Protein AF-A0A127SYI9-F1 (afdb_monomer)

Solvent-accessible surface area (backbone atoms only — not comparable to full-atom values): 11770 Å² total; per-residue (Å²): 80,84,50,70,65,72,72,90,41,60,75,32,44,39,45,63,46,57,61,69,49,74,43,80,90,78,70,45,75,48,69,50,91,64,68,44,66,65,40,44,35,50,29,45,34,79,71,50,72,49,70,49,98,83,69,46,44,33,36,38,26,38,32,61,53,96,64,67,47,70,56,97,89,57,64,44,69,64,50,68,52,75,53,21,32,58,46,80,55,96,95,40,71,24,49,20,76,28,68,68,57,57,61,41,42,62,39,77,47,96,70,69,39,36,87,76,36,34,35,39,39,37,61,53,51,73,80,36,54,34,32,56,18,51,35,36,41,35,25,51,88,48,20,50,37,37,35,32,70,76,12,41,78,99,52,87,52,49,83,47,64,35,57,53,68,73,56,88,60,91,42,40,38,44,32,41,34,39,54,46,41,39,36,39,26,33,58,71,4,65,48,35,34,35,36,67,36,42,74,60,48,67,52,71,46,63,74,65,72,49,39,18,24,62,124

Sequence (215 aa):
PIGILDDNMTYDSAAICCFADFDEKSCKMTMSDEYSMFDYGIDLYAPQSNTDENGRRVVIAWARMPEAVGDNENKRIGMMCIPRVVDIRNNHIYFSPHPNIRKAFSKKSGKPSHKSGYMLKTAINNGESINVGGYIIRREDDIIITDRTAVFINDKNYRLIAKTPVVKEGNRLEIYVDSNLIEIYINDGEYVLSSVVYGLSDIIDGGEYEIFVTE

pLDDT: mean 95.56, std 3.8, range [76.56, 98.81]

Foldseek 3Di:
DPQCQVPQFPLSDFAKDFDWDADPVVRDIDTDPDIGGPAQQRQWDDKDWDADPVRFIKIKTKGAAPAFDDDPVDTDGIDIDAIWTWDADPNATFTFHDVVVVVQQPAWDPFDDLAQKKKKKFFADAPFWKQFQNWIWHHHQQKIKIAQCRFGDPDPSHDRITIDDRHPDGGMWIWIHHQFKIWIAGPRGSHIHIHGGHRGDRDMDTGDMIMTGGD

Nearest PDB structures (foldseek):
  7bwb-assembly1_A  TM=7.848E-01  e=8.577E-10  Bombyx mori
  7bwc-assembly1_A  TM=7.490E-01  e=2.774E-09  Bombyx mori
  8bes-assembly1_A  TM=7.327E-01  e=3.194E-07  Rhodotorula dairenensis
  8bet-assembly1_B  TM=6.624E-01  e=2.884E-07  Rhodotorula dairenensis
  8bes-assembly2_D  TM=6.954E-01  e=7.605E-07  Rhodotorula dairenensis

Mean predicted aligned error: 3.48 Å

Structure (mmCIF, N/CA/C/O backbone):
data_AF-A0A127SYI9-F1
#
_entry.id   AF-A0A127SYI9-F1
#
loop_
_atom_site.group_PDB
_atom_site.id
_atom_site.type_symbol
_atom_site.label_atom_id
_atom_site.label_alt_id
_atom_site.label_comp_id
_atom_site.label_asym_id
_atom_site.label_entity_id
_atom_site.label_seq_id
_atom_site.pdbx_PDB_ins_code
_atom_site.Cartn_x
_atom_site.Cartn_y
_atom_site.Cartn_z
_atom_site.occupancy
_atom_site.B_iso_or_equiv
_atom_site.auth_seq_id
_atom_site.auth_comp_id
_atom_site.auth_asym_id
_atom_site.auth_atom_id
_atom_site.pdbx_PDB_model_num
ATOM 1 N N . PRO A 1 1 ? -8.560 -12.369 8.398 1.00 78.50 1 PRO A N 1
ATOM 2 C CA . PRO A 1 1 ? -9.371 -13.605 8.483 1.00 78.50 1 PRO A CA 1
ATOM 3 C C . PRO A 1 1 ? -8.847 -14.639 7.491 1.00 78.50 1 PRO A C 1
ATOM 5 O O . PRO A 1 1 ? -8.343 -14.244 6.439 1.00 78.50 1 PRO A O 1
ATOM 8 N N . ILE A 1 2 ? -8.894 -15.922 7.850 1.00 83.12 2 ILE A N 1
ATOM 9 C CA . ILE A 1 2 ? -8.422 -16.996 6.966 1.00 83.12 2 ILE A CA 1
ATOM 10 C C . ILE A 1 2 ? -9.415 -17.139 5.809 1.00 83.12 2 ILE A C 1
ATOM 12 O O . ILE A 1 2 ? -10.617 -17.170 6.059 1.00 83.12 2 ILE A O 1
ATOM 16 N N . GLY A 1 3 ? -8.910 -17.183 4.574 1.00 86.62 3 GLY A N 1
ATOM 17 C CA . GLY A 1 3 ? -9.714 -17.440 3.374 1.00 86.62 3 GLY A CA 1
ATOM 18 C C . GLY A 1 3 ? -10.726 -16.352 3.002 1.00 86.62 3 GLY A C 1
ATOM 19 O O . GLY A 1 3 ? -11.670 -16.635 2.284 1.00 86.62 3 GLY A O 1
ATOM 20 N N . ILE A 1 4 ? -10.572 -15.113 3.483 1.00 89.81 4 ILE A N 1
ATOM 21 C CA . ILE A 1 4 ? -11.583 -14.057 3.280 1.00 89.81 4 ILE A CA 1
ATOM 22 C C . ILE A 1 4 ? -11.804 -13.673 1.809 1.00 89.81 4 ILE A C 1
ATOM 24 O O . ILE A 1 4 ? -12.865 -13.160 1.471 1.00 89.81 4 ILE A O 1
ATOM 28 N N . LEU A 1 5 ? -10.801 -13.876 0.952 1.00 91.12 5 LEU A N 1
ATOM 29 C CA . LEU A 1 5 ? -10.895 -13.543 -0.470 1.00 91.12 5 LEU A CA 1
ATOM 30 C C . LEU A 1 5 ? -11.531 -14.669 -1.302 1.00 91.12 5 LEU A C 1
ATOM 32 O O . LEU A 1 5 ? -12.103 -14.370 -2.342 1.00 91.12 5 LEU A O 1
ATOM 36 N N . ASP A 1 6 ? -11.426 -15.922 -0.840 1.00 89.94 6 ASP A N 1
ATOM 37 C CA . ASP A 1 6 ? -12.089 -17.130 -1.372 1.00 89.94 6 ASP A CA 1
ATOM 38 C C . ASP A 1 6 ? -12.191 -17.242 -2.912 1.00 89.94 6 ASP A C 1
ATOM 40 O O . ASP A 1 6 ? -13.228 -17.577 -3.480 1.00 89.94 6 ASP A O 1
ATOM 44 N N . ASP A 1 7 ? -11.107 -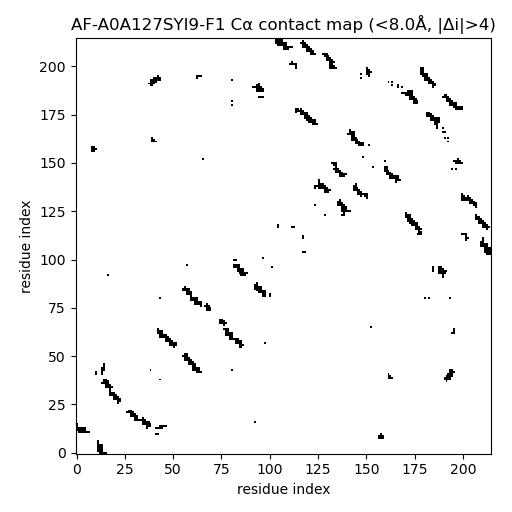16.937 -3.623 1.00 91.31 7 ASP A N 1
ATOM 45 C CA . ASP A 1 7 ? -11.061 -16.898 -5.094 1.00 91.31 7 ASP A CA 1
ATOM 46 C C . ASP A 1 7 ? -10.057 -17.899 -5.698 1.00 91.31 7 ASP A C 1
ATOM 48 O O . ASP A 1 7 ? -9.749 -17.835 -6.888 1.00 91.31 7 ASP A O 1
ATOM 52 N N . ASN A 1 8 ? -9.558 -18.841 -4.887 1.00 91.25 8 ASN A N 1
ATOM 53 C CA . ASN A 1 8 ? -8.535 -19.839 -5.236 1.00 91.25 8 ASN A CA 1
ATOM 54 C C . ASN A 1 8 ? -7.165 -19.268 -5.655 1.00 91.25 8 ASN A C 1
ATOM 56 O O . ASN A 1 8 ? -6.358 -19.986 -6.248 1.00 91.25 8 ASN A O 1
ATOM 60 N N . MET A 1 9 ? -6.875 -18.006 -5.336 1.00 93.81 9 MET A N 1
ATOM 61 C CA . MET A 1 9 ? -5.558 -17.403 -5.557 1.00 93.81 9 MET A CA 1
ATOM 62 C C . MET A 1 9 ? -4.648 -17.579 -4.334 1.00 93.81 9 MET A C 1
ATOM 64 O O . MET A 1 9 ? -5.105 -17.635 -3.190 1.00 93.81 9 MET A O 1
ATOM 68 N N . THR A 1 10 ? -3.332 -17.587 -4.556 1.00 93.00 10 THR A N 1
ATOM 69 C CA . THR A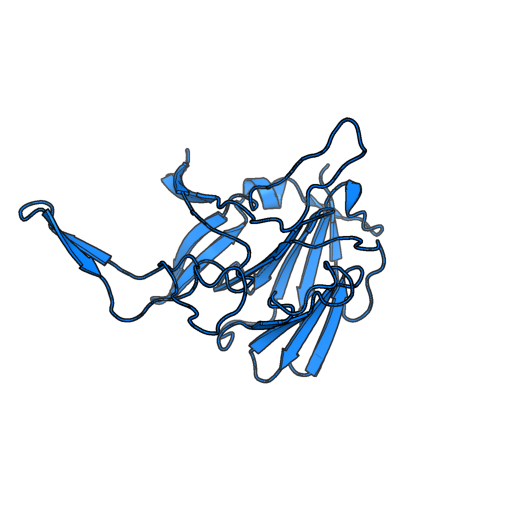 1 10 ? -2.336 -17.542 -3.479 1.00 93.00 10 THR A CA 1
ATOM 70 C C . THR A 1 10 ? -2.548 -16.300 -2.611 1.00 93.00 10 THR A C 1
ATOM 72 O O . THR A 1 10 ? -2.858 -15.217 -3.111 1.00 93.00 10 THR A O 1
ATOM 75 N N . TYR A 1 11 ? -2.354 -16.458 -1.297 1.00 91.44 11 TYR A N 1
ATOM 76 C CA . TYR A 1 11 ? -2.649 -15.432 -0.292 1.00 91.44 11 TYR A CA 1
ATOM 77 C C . TYR A 1 11 ? -4.139 -15.046 -0.280 1.00 91.44 11 TYR A C 1
ATOM 79 O O . TYR A 1 11 ? -4.513 -13.890 -0.465 1.00 91.44 11 TYR A O 1
ATOM 87 N N . ASP A 1 12 ? -4.995 -16.037 -0.045 1.00 91.62 12 ASP A N 1
ATOM 88 C CA . ASP A 1 12 ? -6.448 -15.900 0.154 1.00 91.62 12 ASP A CA 1
ATOM 89 C C . ASP A 1 12 ? -6.833 -15.235 1.491 1.00 91.62 12 ASP A C 1
ATOM 91 O O . ASP A 1 12 ? -7.944 -14.740 1.686 1.00 91.62 12 ASP A O 1
ATOM 95 N N . SER A 1 13 ? -5.892 -15.221 2.429 1.00 91.94 13 SER A N 1
ATOM 96 C CA . SER A 1 13 ? -6.043 -14.663 3.761 1.00 91.94 13 SER A CA 1
ATOM 97 C C . SER A 1 13 ? -5.509 -13.238 3.779 1.00 91.94 13 SER A C 1
ATOM 99 O O . SER A 1 13 ? -4.351 -12.993 3.425 1.00 91.94 13 SER A O 1
ATOM 101 N N . ALA A 1 14 ? -6.331 -12.305 4.247 1.00 92.38 14 ALA A N 1
ATOM 102 C CA . ALA A 1 14 ? -5.989 -10.892 4.3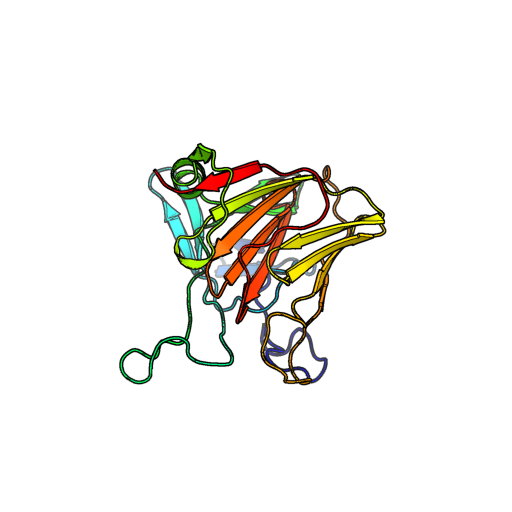35 1.00 92.38 14 ALA A CA 1
ATOM 103 C C . ALA A 1 14 ? -6.389 -10.299 5.690 1.00 92.38 14 ALA A C 1
ATOM 105 O O . ALA A 1 14 ? -7.256 -10.828 6.399 1.00 92.38 14 ALA A O 1
ATOM 106 N N . ALA A 1 15 ? -5.716 -9.215 6.070 1.00 94.88 15 ALA A N 1
ATOM 107 C CA . ALA A 1 15 ? -6.043 -8.459 7.268 1.00 94.88 15 ALA A CA 1
ATOM 108 C C . ALA A 1 15 ? -7.184 -7.471 6.987 1.00 94.88 15 ALA A C 1
ATOM 110 O O . ALA A 1 15 ? -7.201 -6.806 5.952 1.00 94.88 15 ALA A O 1
ATOM 111 N N . ILE A 1 16 ? -8.115 -7.365 7.932 1.00 95.19 16 ILE A N 1
ATOM 112 C CA . ILE A 1 16 ? -9.232 -6.417 7.890 1.00 95.19 16 ILE A CA 1
ATOM 113 C C . ILE A 1 16 ? -9.210 -5.532 9.130 1.00 95.19 16 ILE A C 1
ATOM 115 O O . ILE A 1 16 ? -8.596 -5.886 10.140 1.00 95.19 16 ILE A O 1
ATOM 119 N N . CYS A 1 17 ? -9.923 -4.418 9.060 1.00 94.44 17 CYS A N 1
ATOM 120 C CA . CYS A 1 17 ? -10.266 -3.577 10.193 1.00 94.44 17 CYS A CA 1
ATOM 121 C C . CYS A 1 17 ? -11.777 -3.319 10.208 1.00 94.44 17 CYS A C 1
ATOM 123 O O . CYS A 1 17 ? -12.427 -3.232 9.167 1.00 94.44 17 CYS A O 1
ATOM 125 N N . CYS A 1 18 ? -12.340 -3.202 11.402 1.00 95.19 18 CYS A N 1
ATOM 126 C CA . CYS A 1 18 ? -13.727 -2.813 11.616 1.00 95.19 18 CYS A CA 1
ATOM 127 C C . CYS A 1 18 ? -13.832 -2.115 12.972 1.00 95.19 18 CYS A C 1
ATOM 129 O O . CYS A 1 18 ? -12.949 -2.258 13.824 1.00 95.19 18 CYS A O 1
ATOM 131 N N . PHE A 1 19 ? -14.918 -1.379 13.184 1.00 95.94 19 PHE A N 1
ATOM 132 C CA . PHE A 1 19 ? -15.233 -0.876 14.515 1.00 95.94 19 PHE A CA 1
ATOM 133 C C . PHE A 1 19 ? -15.599 -2.033 15.444 1.00 95.94 19 PHE A C 1
ATOM 135 O O . PHE A 1 19 ? -16.175 -3.038 15.015 1.00 95.94 19 PHE A O 1
ATOM 142 N N . ALA A 1 20 ? -15.239 -1.890 16.714 1.00 94.81 20 ALA A N 1
ATOM 143 C CA . ALA A 1 20 ? -15.592 -2.835 17.752 1.00 94.81 20 ALA A CA 1
ATOM 144 C C . ALA A 1 20 ? -15.832 -2.099 19.069 1.00 94.81 20 ALA A C 1
ATOM 146 O O . ALA A 1 20 ? -15.076 -1.195 19.424 1.00 94.81 20 ALA A O 1
ATOM 147 N N . ASP A 1 21 ? -16.851 -2.541 19.794 1.00 96.00 21 ASP A N 1
ATOM 148 C CA . ASP A 1 21 ? -17.129 -2.137 21.165 1.00 96.00 21 ASP A CA 1
ATOM 149 C C . ASP A 1 21 ? -16.702 -3.252 22.114 1.00 96.00 21 ASP A C 1
ATOM 151 O O . ASP A 1 21 ? -16.931 -4.436 21.847 1.00 96.00 21 ASP A O 1
ATOM 155 N N . PHE A 1 22 ? -16.112 -2.880 23.246 1.00 96.75 22 PHE A N 1
ATOM 156 C CA . PHE A 1 22 ? -15.726 -3.817 24.294 1.00 96.75 22 PHE A CA 1
ATOM 157 C C . PHE A 1 22 ? -16.324 -3.391 25.634 1.00 96.75 22 PHE A C 1
ATOM 159 O O . PHE A 1 22 ? -16.037 -2.303 26.131 1.00 96.75 22 PHE A O 1
ATOM 166 N N . ASP A 1 23 ? -17.151 -4.254 26.225 1.00 97.19 23 ASP A N 1
ATOM 167 C CA . ASP A 1 23 ? -17.641 -4.085 27.592 1.00 97.19 23 ASP A CA 1
ATOM 168 C C . ASP A 1 23 ? -16.726 -4.830 28.565 1.00 97.19 23 ASP A C 1
ATOM 170 O O . ASP A 1 23 ? -16.761 -6.059 28.666 1.00 97.19 23 ASP A O 1
ATOM 174 N N . GLU A 1 24 ? -15.933 -4.069 29.318 1.00 96.88 24 GLU A N 1
ATOM 175 C CA . GLU A 1 24 ? -14.974 -4.597 30.290 1.00 96.88 24 GLU A CA 1
ATOM 176 C C . GLU A 1 24 ? -15.632 -5.421 31.403 1.00 96.88 24 GLU A C 1
ATOM 178 O O . GLU A 1 24 ? -15.017 -6.353 31.918 1.00 96.88 24 GLU A O 1
ATOM 183 N N . LYS A 1 25 ? -16.880 -5.113 31.786 1.00 97.19 25 LYS A N 1
ATOM 184 C CA . LYS A 1 25 ? -17.549 -5.817 32.894 1.00 97.19 25 LYS A CA 1
ATOM 185 C C . LYS A 1 25 ? -17.974 -7.223 32.504 1.00 97.19 25 LYS A C 1
ATOM 187 O O . LYS A 1 25 ? -17.882 -8.137 33.320 1.00 97.19 25 LYS A O 1
ATOM 192 N N . SER A 1 26 ? -18.479 -7.384 31.284 1.00 97.44 26 SER A N 1
ATOM 193 C CA . SER A 1 26 ? -18.910 -8.683 30.760 1.00 97.44 26 SER A CA 1
ATOM 194 C C . SER A 1 26 ? -17.831 -9.399 29.949 1.00 97.44 26 SER A C 1
ATOM 196 O O . SER A 1 26 ? -18.034 -10.551 29.565 1.00 97.44 26 SER A O 1
ATOM 198 N N . CYS A 1 27 ? -16.701 -8.736 29.682 1.00 96.94 27 CYS A N 1
ATOM 199 C CA . CYS A 1 27 ? -15.668 -9.178 28.745 1.00 96.94 27 CYS A CA 1
ATOM 200 C C . CYS A 1 27 ? -16.223 -9.463 27.338 1.00 96.94 27 CYS A C 1
ATOM 202 O O . CYS A 1 27 ? -15.713 -10.330 26.624 1.00 96.94 27 CYS A O 1
ATOM 204 N N . LYS A 1 28 ? -17.288 -8.759 26.936 1.00 97.56 28 LYS A N 1
ATOM 205 C CA . LYS A 1 28 ? -17.936 -8.957 25.639 1.00 97.56 28 LYS A CA 1
ATOM 206 C C . LYS A 1 28 ? -17.396 -7.961 24.623 1.00 97.56 28 LYS A C 1
ATOM 208 O O . LYS A 1 28 ? -17.495 -6.754 24.821 1.00 97.56 28 LYS A O 1
ATOM 213 N N . MET A 1 29 ? -16.912 -8.480 23.499 1.00 96.62 29 MET A N 1
ATOM 214 C CA . MET A 1 29 ? -16.614 -7.692 22.306 1.00 96.62 29 MET A CA 1
ATOM 215 C C . MET A 1 29 ? -17.757 -7.827 21.296 1.00 96.62 29 MET A C 1
ATOM 217 O O . MET A 1 29 ? -18.225 -8.937 21.038 1.00 96.62 29 MET A O 1
ATOM 221 N N . THR A 1 30 ? -18.197 -6.710 20.723 1.00 95.88 30 THR A N 1
ATOM 222 C CA . THR A 1 30 ? -19.132 -6.673 19.591 1.00 95.88 30 THR A CA 1
ATOM 223 C C . THR A 1 30 ? -18.419 -6.003 18.429 1.00 95.88 30 THR A C 1
ATOM 225 O O . THR A 1 30 ? -17.864 -4.925 18.601 1.00 95.88 30 THR A O 1
ATOM 228 N N . MET A 1 31 ? -18.389 -6.652 17.270 1.00 94.50 31 MET A N 1
ATOM 229 C CA . MET A 1 31 ? -17.731 -6.135 16.071 1.00 94.50 31 MET A CA 1
ATOM 230 C C . MET A 1 31 ? -18.789 -5.684 15.069 1.00 94.50 31 MET A C 1
ATOM 232 O O . MET A 1 31 ? -19.855 -6.288 14.989 1.00 94.50 31 MET A O 1
ATOM 236 N N . SER A 1 32 ? -18.483 -4.629 14.321 1.00 93.75 32 SER A N 1
ATOM 237 C CA . SER A 1 32 ? -19.275 -4.214 13.166 1.00 93.75 32 SER A CA 1
ATOM 238 C C . SER A 1 32 ? -19.299 -5.322 12.110 1.00 93.75 32 SER A C 1
ATOM 240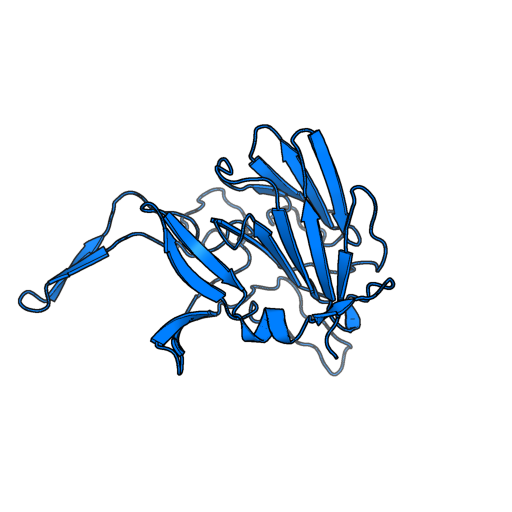 O O . SER A 1 32 ? -18.261 -5.919 11.822 1.00 93.75 32 SER A O 1
ATOM 242 N N . ASP A 1 33 ? -20.467 -5.552 11.505 1.00 90.69 33 ASP A N 1
ATOM 243 C CA . ASP A 1 33 ? -20.603 -6.432 10.337 1.00 90.69 33 ASP A CA 1
ATOM 244 C C . ASP A 1 33 ? -19.933 -5.818 9.095 1.00 90.69 33 ASP A C 1
ATOM 246 O O . ASP A 1 33 ? -19.458 -6.528 8.209 1.00 90.69 33 ASP A O 1
ATOM 250 N N . GLU A 1 34 ? -19.850 -4.485 9.044 1.00 92.44 34 GLU A N 1
ATOM 251 C CA . GLU A 1 34 ? -19.087 -3.763 8.032 1.00 92.44 34 GLU A CA 1
ATOM 252 C C . GLU A 1 34 ? -17.605 -3.724 8.413 1.00 92.44 34 GLU A C 1
ATOM 254 O O . GLU A 1 34 ? -17.234 -3.266 9.501 1.00 92.44 34 GLU A O 1
ATOM 259 N N . TYR A 1 35 ? -16.756 -4.163 7.486 1.00 93.69 35 TYR A N 1
ATOM 260 C CA . TYR A 1 35 ? -15.306 -4.118 7.603 1.00 93.69 35 TYR A CA 1
ATOM 261 C C . TYR A 1 35 ? -14.670 -3.538 6.340 1.00 93.69 35 TYR A C 1
ATOM 263 O O . TYR A 1 35 ? -15.251 -3.533 5.257 1.00 93.69 35 TYR A O 1
ATOM 271 N N . SER A 1 36 ? -13.439 -3.066 6.488 1.00 93.94 36 SER A N 1
ATOM 272 C CA . SER A 1 36 ? -12.567 -2.655 5.391 1.00 93.94 36 SER A CA 1
ATOM 273 C C . SER A 1 36 ? -11.301 -3.498 5.394 1.00 93.94 36 SER A C 1
ATOM 275 O O . SER A 1 36 ? -10.916 -4.074 6.414 1.00 93.94 36 SER A O 1
ATOM 277 N N . MET A 1 37 ? -10.623 -3.567 4.252 1.00 95.75 37 MET A N 1
ATOM 278 C CA . MET A 1 37 ? -9.283 -4.145 4.219 1.00 95.75 37 MET A CA 1
ATOM 279 C C . MET A 1 37 ? -8.326 -3.236 4.992 1.00 95.75 37 MET A C 1
ATOM 281 O O . MET A 1 37 ? -8.394 -2.014 4.873 1.00 95.75 37 MET A O 1
ATOM 285 N N . PHE A 1 38 ? -7.416 -3.837 5.759 1.00 96.50 38 PHE A N 1
ATOM 286 C CA . PHE A 1 38 ? -6.303 -3.099 6.366 1.00 96.50 38 PHE A CA 1
ATOM 287 C C . PHE A 1 38 ? -5.391 -2.492 5.287 1.00 96.50 38 PHE A C 1
ATOM 289 O O . PHE A 1 38 ? -4.850 -1.401 5.447 1.00 96.50 38 PHE A O 1
ATOM 296 N N . ASP A 1 39 ? -5.226 -3.229 4.191 1.00 97.62 39 ASP A N 1
ATOM 297 C CA . ASP A 1 39 ? -4.447 -2.850 3.025 1.00 97.62 39 ASP A CA 1
ATOM 298 C C . ASP A 1 39 ? -5.050 -3.525 1.785 1.00 97.62 39 ASP A C 1
ATOM 300 O O . ASP A 1 39 ? -5.324 -4.729 1.801 1.00 97.62 39 ASP A O 1
ATOM 304 N N . TYR A 1 40 ? -5.277 -2.755 0.723 1.00 97.75 40 TYR A N 1
ATOM 305 C CA . TYR A 1 40 ? -5.904 -3.223 -0.516 1.00 97.75 40 TYR A CA 1
ATOM 306 C C . TYR A 1 40 ? -4.895 -3.775 -1.534 1.00 97.75 40 TYR A C 1
ATOM 308 O O . TYR A 1 40 ? -5.309 -4.357 -2.530 1.00 97.75 40 TYR A O 1
ATOM 316 N N . GLY A 1 41 ? -3.588 -3.649 -1.279 1.00 95.25 41 GLY A N 1
ATOM 317 C CA . GLY A 1 41 ? -2.511 -4.269 -2.059 1.00 95.25 41 GLY A CA 1
ATOM 318 C C . GLY A 1 41 ? -2.227 -5.724 -1.670 1.00 95.25 41 GLY A C 1
ATOM 319 O O . GLY A 1 41 ? -1.476 -6.395 -2.372 1.00 95.25 41 GLY A O 1
ATOM 320 N N . ILE A 1 42 ? -2.879 -6.218 -0.603 1.00 86.88 42 ILE A N 1
ATOM 321 C CA . ILE A 1 42 ? -3.067 -7.627 -0.188 1.00 86.88 42 ILE A CA 1
ATOM 322 C C . ILE A 1 42 ? -1.819 -8.480 0.089 1.00 86.88 42 ILE A C 1
ATOM 324 O O . ILE A 1 42 ? -1.959 -9.632 0.505 1.00 86.88 42 ILE A O 1
ATOM 328 N N . ASP A 1 43 ? -0.606 -7.947 -0.027 1.00 95.50 43 ASP A N 1
ATOM 329 C CA . ASP A 1 43 ? 0.594 -8.687 0.386 1.00 95.50 43 ASP A CA 1
ATOM 330 C C . ASP A 1 43 ? 0.890 -8.559 1.886 1.00 95.50 43 ASP A C 1
ATOM 332 O O . ASP A 1 43 ? 1.559 -9.427 2.457 1.00 95.50 43 ASP A O 1
ATOM 336 N N . LEU A 1 44 ? 0.365 -7.521 2.546 1.00 95.81 44 LEU A N 1
ATOM 337 C CA . LEU A 1 44 ? 0.526 -7.336 3.987 1.00 95.81 44 LEU A CA 1
ATOM 338 C C . LEU A 1 44 ? -0.347 -8.298 4.793 1.00 95.81 44 LEU A C 1
ATOM 340 O O . LEU A 1 44 ? -1.531 -8.502 4.515 1.00 95.81 44 LEU A O 1
ATOM 344 N N . TYR A 1 45 ? 0.239 -8.860 5.846 1.00 94.50 45 TYR A N 1
ATOM 345 C CA . TYR A 1 45 ? -0.438 -9.759 6.767 1.00 94.50 45 TYR A CA 1
ATOM 346 C C . TYR A 1 45 ? 0.075 -9.606 8.199 1.00 94.50 45 TYR A C 1
ATOM 348 O O . TYR A 1 45 ? 1.122 -9.011 8.448 1.00 94.50 45 TYR A O 1
ATOM 356 N N . ALA A 1 46 ? -0.690 -10.156 9.145 1.00 95.38 46 ALA A N 1
ATOM 357 C CA . ALA A 1 46 ? -0.394 -10.132 10.577 1.00 95.38 46 ALA A CA 1
ATOM 358 C C . ALA A 1 46 ? -0.048 -8.725 11.123 1.00 95.38 46 ALA A C 1
ATOM 360 O O . ALA A 1 46 ? 1.018 -8.548 11.717 1.00 95.38 46 ALA A O 1
ATOM 361 N N . PRO A 1 47 ? -0.918 -7.710 10.924 1.00 97.06 47 PRO A N 1
ATOM 362 C CA . PRO A 1 47 ? -0.678 -6.389 11.485 1.00 97.06 47 PRO A CA 1
ATOM 363 C C . PRO A 1 47 ? -0.634 -6.451 13.015 1.00 97.06 47 PRO A C 1
ATOM 365 O O . PRO A 1 47 ? -1.486 -7.074 13.652 1.00 97.06 47 PRO A O 1
ATOM 368 N N . GLN A 1 48 ? 0.332 -5.753 13.602 1.00 97.75 48 GLN A N 1
ATOM 369 C CA . GLN A 1 48 ? 0.443 -5.547 15.039 1.00 97.75 48 GLN A CA 1
ATOM 370 C C . GLN A 1 48 ? 0.530 -4.054 15.323 1.00 97.75 48 GLN A C 1
ATOM 372 O O . GLN A 1 48 ? 1.180 -3.307 14.591 1.00 97.75 48 GLN A O 1
ATOM 377 N N . SER A 1 49 ? -0.126 -3.616 16.396 1.00 97.44 49 SER A N 1
ATOM 378 C CA . SER A 1 49 ? -0.137 -2.211 16.780 1.00 97.44 49 SER A CA 1
ATOM 379 C C . SER A 1 49 ? 0.338 -1.978 18.208 1.00 97.44 49 SER A C 1
ATOM 381 O O . SER A 1 49 ? 0.162 -2.822 19.086 1.00 97.44 49 SER A O 1
ATOM 383 N N . ASN A 1 50 ? 0.900 -0.796 18.442 1.00 97.50 50 ASN A N 1
ATOM 384 C CA . ASN A 1 50 ? 1.248 -0.284 19.762 1.00 97.50 50 ASN A CA 1
ATOM 385 C C . ASN A 1 50 ? 0.960 1.224 19.828 1.00 97.50 50 ASN A C 1
ATOM 387 O O . ASN A 1 50 ? 0.676 1.853 18.809 1.00 97.50 50 ASN A O 1
ATOM 391 N N . THR A 1 51 ? 0.990 1.795 21.023 1.00 98.06 51 THR A N 1
ATOM 392 C CA . THR A 1 51 ? 0.904 3.239 21.227 1.00 98.06 51 THR A CA 1
ATOM 393 C C . THR A 1 51 ? 2.312 3.829 21.227 1.00 98.06 51 THR A C 1
ATOM 395 O O . THR A 1 51 ? 3.210 3.264 21.851 1.00 98.06 51 THR A O 1
ATOM 398 N N . ASP A 1 52 ? 2.518 4.946 20.535 1.00 97.50 52 ASP A N 1
ATOM 399 C CA . ASP A 1 52 ? 3.790 5.671 20.591 1.00 97.50 52 ASP A CA 1
ATOM 400 C C . ASP A 1 52 ? 3.851 6.715 21.723 1.00 97.50 52 ASP A C 1
ATOM 402 O O . ASP A 1 52 ? 2.910 6.885 22.496 1.00 97.50 52 ASP A O 1
ATOM 406 N N . GLU A 1 53 ? 4.970 7.436 21.814 1.00 96.81 53 GLU A N 1
ATOM 407 C CA . GLU A 1 53 ? 5.226 8.472 22.830 1.00 96.81 53 GLU A CA 1
ATOM 408 C C . GLU A 1 53 ? 4.201 9.621 22.856 1.00 96.81 53 GLU A C 1
ATOM 410 O O . GLU A 1 53 ? 4.047 10.277 23.884 1.00 96.81 53 GLU A O 1
ATOM 415 N N . ASN A 1 54 ? 3.485 9.853 21.750 1.00 97.50 54 ASN A N 1
ATOM 416 C CA . ASN A 1 54 ? 2.468 10.897 21.622 1.00 97.50 54 ASN A CA 1
ATOM 417 C C . ASN A 1 54 ? 1.044 10.341 21.771 1.00 97.50 54 ASN A C 1
ATOM 419 O O . ASN A 1 54 ? 0.075 11.051 21.505 1.00 97.50 54 ASN A O 1
ATOM 423 N N . GLY A 1 55 ? 0.895 9.071 22.161 1.00 97.62 55 GLY A N 1
ATOM 424 C CA . GLY A 1 55 ? -0.411 8.438 22.315 1.00 97.62 55 GLY A CA 1
ATOM 425 C C . GLY A 1 55 ? -1.040 7.959 21.003 1.00 97.62 55 GLY A C 1
ATOM 426 O O . GLY A 1 55 ? -2.191 7.520 21.015 1.00 97.62 55 GLY A O 1
ATOM 427 N N . ARG A 1 56 ? -0.327 8.011 19.868 1.00 98.00 56 ARG A N 1
ATOM 428 C CA . ARG A 1 56 ? -0.877 7.584 18.571 1.00 98.00 56 ARG A CA 1
ATOM 429 C C . ARG A 1 56 ? -0.874 6.065 18.484 1.00 98.00 56 ARG A C 1
ATOM 431 O O . ARG A 1 56 ? 0.110 5.419 18.845 1.00 98.00 56 ARG A O 1
ATOM 438 N N . ARG A 1 57 ? -1.950 5.487 17.950 1.00 98.19 57 ARG A N 1
ATOM 439 C CA . ARG A 1 57 ? -1.991 4.065 17.600 1.00 98.19 57 ARG A CA 1
ATOM 440 C C . ARG A 1 57 ? -1.169 3.853 16.331 1.00 98.19 57 ARG A C 1
ATOM 442 O O . ARG A 1 57 ? -1.580 4.273 15.254 1.00 98.19 57 ARG A O 1
ATOM 449 N N . VAL A 1 58 ? -0.018 3.206 16.460 1.00 98.62 58 VAL A N 1
ATOM 450 C CA . VAL A 1 58 ? 0.891 2.900 15.353 1.00 98.62 58 VAL A CA 1
ATOM 451 C C . VAL A 1 58 ? 0.802 1.421 15.015 1.00 98.62 58 VAL A C 1
ATOM 453 O O . VAL A 1 58 ? 0.833 0.584 15.914 1.00 98.62 58 VAL A O 1
ATOM 456 N N . VAL A 1 59 ? 0.696 1.093 13.732 1.00 98.56 59 VAL A N 1
ATOM 457 C CA . VAL A 1 59 ? 0.591 -0.275 13.218 1.00 98.56 59 VAL A CA 1
ATOM 458 C C . VAL A 1 59 ? 1.682 -0.553 12.187 1.00 98.56 59 VAL A C 1
ATOM 460 O O . VAL A 1 59 ? 2.022 0.307 11.374 1.00 98.56 59 VAL A O 1
ATOM 463 N N . ILE A 1 60 ? 2.226 -1.766 12.243 1.00 98.19 60 ILE A N 1
ATOM 464 C CA . ILE A 1 60 ? 3.143 -2.344 11.255 1.00 98.19 60 ILE A CA 1
ATOM 465 C C . ILE A 1 60 ? 2.641 -3.736 10.874 1.00 98.19 60 ILE A C 1
ATOM 467 O O . ILE A 1 60 ? 1.995 -4.405 11.681 1.00 98.19 60 ILE A O 1
ATOM 471 N N . ALA A 1 61 ? 2.937 -4.182 9.659 1.00 98.06 61 ALA A N 1
ATOM 472 C CA . ALA A 1 61 ? 2.525 -5.487 9.155 1.00 98.06 61 ALA A CA 1
ATOM 473 C C . ALA A 1 61 ? 3.631 -6.123 8.310 1.00 98.06 61 ALA A C 1
ATOM 475 O O . ALA A 1 61 ? 4.458 -5.426 7.718 1.00 98.06 61 ALA A O 1
ATOM 476 N N . TRP A 1 62 ? 3.628 -7.452 8.263 1.00 97.94 62 TRP A N 1
ATOM 477 C CA . TRP A 1 62 ? 4.582 -8.243 7.496 1.00 97.94 62 TRP A CA 1
ATOM 478 C C . TRP A 1 62 ? 4.168 -8.311 6.025 1.00 97.94 62 TRP A C 1
ATOM 480 O O . TRP A 1 62 ? 3.056 -8.730 5.709 1.00 97.94 62 TRP A O 1
ATOM 490 N N . ALA A 1 63 ? 5.072 -7.936 5.124 1.00 96.94 63 ALA A N 1
ATOM 491 C CA . ALA A 1 63 ? 4.931 -8.121 3.687 1.00 96.94 63 ALA A CA 1
ATOM 492 C C . ALA A 1 63 ? 5.345 -9.543 3.286 1.00 96.94 63 ALA A C 1
ATOM 494 O O . ALA A 1 63 ? 6.516 -9.932 3.404 1.00 96.94 63 ALA A O 1
ATOM 495 N N . ARG A 1 64 ? 4.371 -10.318 2.801 1.00 95.12 64 ARG A N 1
ATOM 496 C CA . ARG A 1 64 ? 4.569 -11.694 2.336 1.00 95.12 64 ARG A CA 1
ATOM 497 C C . ARG A 1 64 ? 5.235 -11.688 0.968 1.00 95.12 64 ARG A C 1
ATOM 499 O O . ARG A 1 64 ? 4.653 -11.234 -0.010 1.00 95.12 64 ARG A O 1
ATOM 506 N N . MET A 1 65 ? 6.453 -12.209 0.909 1.00 96.31 65 MET A N 1
ATOM 507 C CA . MET A 1 65 ? 7.237 -12.276 -0.319 1.00 96.31 65 MET A CA 1
ATOM 508 C C . MET A 1 65 ? 7.180 -13.692 -0.909 1.00 96.31 65 MET A C 1
ATOM 510 O O . MET A 1 65 ? 7.461 -14.640 -0.173 1.00 96.31 65 MET A O 1
ATOM 514 N N . PRO A 1 66 ? 6.859 -13.854 -2.205 1.00 95.19 66 PRO A N 1
ATOM 515 C CA . PRO A 1 66 ? 6.935 -15.153 -2.878 1.00 95.19 66 PRO A CA 1
ATOM 516 C C . PRO A 1 66 ? 8.353 -15.727 -2.950 1.00 95.19 66 PRO A C 1
ATOM 518 O O . PRO A 1 66 ? 8.553 -16.926 -2.777 1.00 95.19 66 PRO A O 1
ATOM 521 N N . GLU A 1 67 ? 9.339 -14.865 -3.194 1.00 95.06 67 GLU A N 1
ATOM 522 C CA . GLU A 1 67 ? 10.737 -15.240 -3.391 1.00 95.06 67 GLU A CA 1
ATOM 523 C C . GLU A 1 67 ? 11.669 -14.428 -2.490 1.00 95.06 67 GLU A C 1
ATOM 525 O O . GLU A 1 67 ? 11.411 -13.260 -2.175 1.00 95.06 67 GLU A O 1
ATOM 530 N N . ALA A 1 68 ? 12.780 -15.051 -2.095 1.00 95.19 68 ALA A N 1
ATOM 531 C CA . ALA A 1 68 ? 13.856 -14.374 -1.386 1.00 95.19 68 ALA A CA 1
ATOM 532 C C . ALA A 1 68 ? 14.630 -13.428 -2.320 1.00 95.19 68 ALA A C 1
ATOM 534 O O . ALA A 1 68 ? 14.821 -13.721 -3.499 1.00 95.19 68 ALA A O 1
ATOM 535 N N . VAL A 1 69 ? 15.136 -12.331 -1.765 1.00 93.00 69 VAL A N 1
ATOM 536 C CA . VAL A 1 69 ? 15.939 -11.313 -2.454 1.00 93.00 69 VAL A CA 1
ATOM 537 C C . VAL A 1 69 ? 17.353 -11.267 -1.883 1.00 93.00 69 VAL A C 1
ATOM 539 O O . VAL A 1 69 ? 17.574 -11.635 -0.730 1.00 93.00 69 VAL A O 1
ATOM 542 N N . GLY A 1 70 ? 18.313 -10.813 -2.686 1.00 88.88 70 GLY A N 1
ATOM 543 C CA . GLY A 1 70 ? 19.735 -10.789 -2.337 1.00 88.88 70 GLY A CA 1
ATOM 544 C C . GLY A 1 70 ? 20.570 -11.748 -3.185 1.00 88.88 70 GLY A C 1
ATOM 545 O O . GLY A 1 70 ? 20.048 -12.492 -4.016 1.00 88.88 70 GLY A O 1
ATOM 546 N N . ASP A 1 71 ? 21.886 -11.698 -2.994 1.00 86.94 71 ASP A N 1
ATOM 547 C CA . ASP A 1 71 ? 22.813 -12.635 -3.629 1.00 86.94 71 ASP A CA 1
ATOM 548 C C . ASP A 1 71 ? 22.746 -14.031 -2.980 1.00 86.94 71 ASP A C 1
ATOM 550 O O . ASP A 1 71 ? 22.002 -14.274 -2.027 1.00 86.94 71 ASP A O 1
ATOM 554 N N . ASN A 1 72 ? 23.513 -14.983 -3.516 1.00 82.75 72 ASN A N 1
ATOM 555 C CA . ASN A 1 72 ? 23.507 -16.364 -3.030 1.00 82.75 72 ASN A CA 1
ATOM 556 C C . ASN A 1 72 ? 23.951 -16.513 -1.564 1.00 82.75 72 ASN A C 1
ATOM 558 O O . ASN A 1 72 ? 23.603 -17.519 -0.949 1.00 82.75 72 ASN A O 1
ATOM 562 N N . GLU A 1 73 ? 24.680 -15.544 -1.009 1.00 86.06 73 GLU A N 1
ATOM 563 C CA . GLU A 1 73 ? 25.213 -15.592 0.356 1.00 86.06 73 GLU A CA 1
ATOM 564 C C . GLU A 1 73 ? 24.333 -14.824 1.358 1.00 86.06 73 GLU A C 1
ATOM 566 O O . GLU A 1 73 ? 24.370 -15.114 2.552 1.00 86.06 73 GLU A O 1
ATOM 571 N N . ASN A 1 74 ? 23.494 -13.894 0.886 1.00 86.94 74 ASN A N 1
ATOM 572 C CA . ASN A 1 74 ? 22.686 -12.992 1.712 1.00 86.94 74 ASN A CA 1
ATOM 573 C C . ASN A 1 74 ? 21.202 -12.975 1.317 1.00 86.94 74 ASN A C 1
ATOM 575 O O . ASN A 1 74 ? 20.573 -11.912 1.289 1.00 86.94 74 ASN A O 1
ATOM 579 N N . LYS A 1 75 ? 20.617 -14.145 1.034 1.00 93.94 75 LYS A N 1
ATOM 580 C CA . LYS A 1 75 ? 19.177 -14.257 0.760 1.00 93.94 75 LYS A CA 1
ATOM 581 C C . LYS A 1 75 ? 18.344 -13.854 1.977 1.00 93.94 75 LYS A C 1
ATOM 583 O O . LYS A 1 75 ? 18.545 -14.358 3.081 1.00 93.94 75 LYS A O 1
ATOM 588 N N . ARG A 1 76 ? 17.366 -12.979 1.759 1.00 93.00 76 ARG A N 1
ATOM 589 C CA . ARG A 1 76 ? 16.392 -12.520 2.759 1.00 93.00 76 ARG A CA 1
ATOM 590 C C . ARG A 1 76 ? 14.989 -12.644 2.190 1.00 93.00 76 ARG A C 1
ATOM 592 O O . ARG A 1 76 ? 14.784 -12.418 1.004 1.00 93.00 76 ARG A O 1
ATOM 599 N N . ILE A 1 77 ? 14.023 -12.998 3.027 1.00 95.38 77 ILE A N 1
ATOM 600 C CA . ILE A 1 77 ? 12.620 -13.097 2.627 1.00 95.38 77 ILE A CA 1
ATOM 601 C C . ILE A 1 77 ? 11.740 -12.503 3.720 1.00 95.38 77 ILE A C 1
ATOM 603 O O . ILE A 1 77 ? 11.903 -12.815 4.899 1.00 95.38 77 ILE A O 1
ATOM 607 N N . GLY A 1 78 ? 10.818 -11.640 3.310 1.00 92.56 78 GLY A N 1
ATOM 608 C CA . GLY A 1 78 ? 9.965 -10.871 4.204 1.00 92.56 78 GLY A CA 1
ATOM 609 C C . GLY A 1 78 ? 10.520 -9.483 4.513 1.00 92.56 78 GLY A C 1
ATOM 610 O O . GLY A 1 78 ? 11.724 -9.273 4.652 1.00 92.56 78 GLY A O 1
ATOM 611 N N . MET A 1 79 ? 9.598 -8.533 4.630 1.00 95.19 79 MET A N 1
ATOM 612 C CA . MET A 1 79 ? 9.852 -7.144 5.009 1.00 95.19 79 MET A CA 1
ATOM 613 C C . MET A 1 79 ? 8.693 -6.644 5.873 1.00 95.19 79 MET A C 1
ATOM 615 O O . MET A 1 79 ? 7.660 -7.307 5.963 1.00 95.19 79 MET A O 1
ATOM 619 N N . MET A 1 80 ? 8.851 -5.480 6.493 1.00 97.62 80 MET A N 1
ATOM 620 C CA . MET A 1 80 ? 7.752 -4.787 7.166 1.00 97.62 80 MET A CA 1
ATOM 621 C C . MET A 1 80 ? 7.326 -3.592 6.322 1.00 97.62 80 MET A C 1
ATOM 623 O O . MET A 1 80 ? 8.176 -2.954 5.704 1.00 97.62 80 MET A O 1
ATOM 627 N N . CYS A 1 81 ? 6.033 -3.277 6.324 1.00 97.94 81 CYS A N 1
ATOM 628 C CA . CYS A 1 81 ? 5.571 -1.983 5.828 1.00 97.94 81 CYS A CA 1
ATOM 629 C C . CYS A 1 81 ? 6.131 -0.842 6.689 1.00 97.94 81 CYS A C 1
ATOM 631 O O . CYS A 1 81 ? 6.489 -1.051 7.859 1.00 97.94 81 CYS A O 1
ATOM 633 N N . ILE A 1 82 ? 6.150 0.380 6.157 1.00 97.94 82 ILE A N 1
ATOM 634 C CA . ILE A 1 82 ? 6.459 1.545 6.987 1.00 97.94 82 ILE A CA 1
ATOM 635 C C . ILE A 1 82 ? 5.426 1.679 8.128 1.00 97.94 82 ILE A C 1
ATOM 637 O O . ILE A 1 82 ? 4.266 1.276 7.976 1.00 97.94 82 ILE A O 1
ATOM 641 N N . PRO A 1 83 ? 5.807 2.248 9.288 1.00 98.19 83 PRO A N 1
ATOM 642 C CA . PRO A 1 83 ? 4.872 2.492 10.380 1.00 98.19 83 PRO A CA 1
ATOM 643 C C . PRO A 1 83 ? 3.723 3.404 9.952 1.00 98.19 83 PRO A C 1
ATOM 645 O O . PRO A 1 83 ? 3.949 4.486 9.400 1.00 98.19 83 PRO A O 1
ATOM 648 N N . ARG A 1 84 ? 2.492 2.985 10.259 1.00 98.50 84 ARG A N 1
ATOM 649 C CA . ARG A 1 84 ? 1.266 3.731 9.947 1.00 98.50 84 ARG A CA 1
ATOM 650 C C . ARG A 1 84 ? 0.593 4.205 11.222 1.00 98.50 84 ARG A C 1
ATOM 652 O O . ARG A 1 84 ? 0.533 3.454 12.190 1.00 98.50 84 ARG A O 1
ATOM 659 N N . VAL A 1 85 ? 0.068 5.420 11.228 1.00 98.69 85 VAL A N 1
ATOM 660 C CA . VAL A 1 85 ? -0.814 5.918 12.286 1.00 98.69 85 VAL A CA 1
ATOM 661 C C . VAL A 1 85 ? -2.251 5.592 11.908 1.00 98.69 85 VAL A C 1
ATOM 663 O O . VAL A 1 85 ? -2.693 5.917 10.805 1.00 98.69 85 VAL A O 1
ATOM 666 N N . VAL A 1 86 ? -2.960 4.958 12.839 1.00 98.12 86 VAL A N 1
ATOM 667 C CA . VAL A 1 86 ? -4.395 4.699 12.737 1.00 98.12 86 VAL A CA 1
ATOM 668 C C . VAL A 1 86 ? -5.151 5.927 13.225 1.00 98.12 86 VAL A C 1
ATOM 670 O O . VAL A 1 86 ? -4.890 6.414 14.327 1.00 98.12 86 VAL A O 1
ATOM 673 N N . ASP A 1 87 ? -6.091 6.400 12.418 1.00 96.50 87 ASP A N 1
ATOM 674 C CA . ASP A 1 87 ? -6.964 7.528 12.736 1.00 96.50 87 ASP A CA 1
ATOM 675 C C . ASP A 1 87 ? -8.406 7.217 12.310 1.00 96.50 87 ASP A C 1
ATOM 677 O O . ASP A 1 87 ? -8.631 6.376 11.438 1.00 96.50 87 ASP A O 1
ATOM 681 N N . ILE A 1 88 ? -9.389 7.866 12.930 1.00 95.75 88 ILE A N 1
ATOM 682 C CA . ILE A 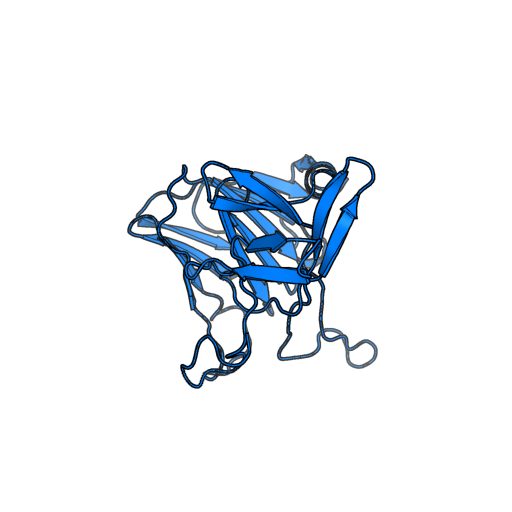1 88 ? -10.806 7.708 12.584 1.00 95.75 88 ILE A CA 1
ATOM 683 C C . ILE A 1 88 ? -11.356 9.078 12.207 1.00 95.75 88 ILE A C 1
ATOM 685 O O . ILE A 1 88 ? -11.422 9.982 13.040 1.00 95.75 88 ILE A O 1
ATOM 689 N N . ARG A 1 89 ? -11.807 9.223 10.959 1.00 94.44 89 ARG A N 1
ATOM 690 C CA . ARG A 1 89 ? -12.418 10.461 10.454 1.00 94.44 89 ARG A CA 1
ATOM 691 C C . ARG A 1 89 ? -13.739 10.108 9.797 1.00 94.44 89 ARG A C 1
ATOM 693 O O . ARG A 1 89 ? -13.781 9.213 8.964 1.00 94.44 89 ARG A O 1
ATOM 700 N N . ASN A 1 90 ? -14.823 10.782 10.177 1.00 91.88 90 ASN A N 1
ATOM 701 C CA . ASN A 1 90 ? -16.151 10.583 9.577 1.00 91.88 90 ASN A CA 1
ATOM 702 C C . ASN A 1 90 ? -16.579 9.101 9.482 1.00 91.88 90 ASN A C 1
ATOM 704 O O . ASN A 1 90 ? -17.099 8.669 8.457 1.00 91.88 90 ASN A O 1
ATOM 708 N N . ASN A 1 91 ? -16.349 8.327 10.550 1.00 91.94 91 ASN A N 1
ATOM 709 C CA . ASN A 1 91 ? -16.642 6.889 10.612 1.00 91.94 91 ASN A CA 1
ATOM 710 C C . ASN A 1 91 ? -15.876 6.029 9.582 1.00 91.94 91 ASN A C 1
ATOM 712 O O . ASN A 1 91 ? -16.329 4.951 9.209 1.00 91.94 91 ASN A O 1
ATOM 716 N N . HIS A 1 92 ? -14.709 6.491 9.131 1.00 94.81 92 HIS A N 1
ATOM 717 C CA . HIS A 1 92 ? -13.786 5.746 8.278 1.00 94.81 92 HIS A CA 1
ATOM 718 C C . HIS A 1 92 ? -12.419 5.628 8.957 1.00 94.81 92 HIS A C 1
ATOM 720 O O . HIS A 1 92 ? -11.975 6.564 9.627 1.00 94.81 92 HIS A O 1
ATOM 726 N N . ILE A 1 93 ? -11.774 4.467 8.821 1.00 97.00 93 ILE A N 1
ATOM 727 C CA . ILE A 1 93 ? -10.476 4.173 9.443 1.00 97.00 93 ILE A CA 1
ATOM 728 C C . ILE A 1 93 ? -9.372 4.511 8.439 1.00 97.00 93 ILE A C 1
ATOM 730 O O . ILE A 1 93 ? -9.320 3.926 7.361 1.00 97.00 93 ILE A O 1
ATOM 734 N N . TYR A 1 94 ? -8.478 5.423 8.816 1.00 98.06 94 TYR A N 1
ATOM 735 C CA . TYR A 1 94 ? -7.346 5.867 8.008 1.00 98.06 94 TYR A CA 1
ATOM 736 C C . TYR A 1 94 ? -6.053 5.233 8.507 1.00 98.06 94 TYR A C 1
ATOM 738 O O . TYR A 1 94 ? -5.839 5.085 9.714 1.00 98.06 94 TYR A O 1
ATOM 746 N N . PHE A 1 95 ? -5.154 4.936 7.573 1.00 98.25 95 PHE A N 1
ATOM 747 C CA . PHE A 1 95 ? -3.800 4.464 7.849 1.00 98.25 95 PHE A CA 1
ATOM 748 C C . PHE A 1 95 ? -2.789 5.397 7.187 1.00 98.25 95 PHE A C 1
ATOM 750 O O . PHE A 1 95 ? -2.342 5.157 6.070 1.00 98.25 95 PHE A O 1
ATOM 757 N N . 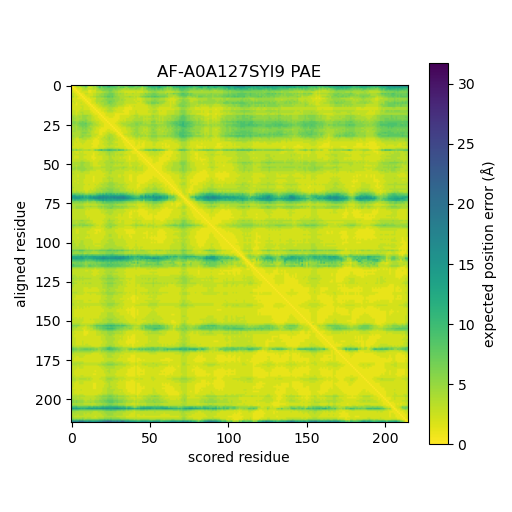SER A 1 96 ? -2.428 6.479 7.871 1.00 98.25 96 SER A N 1
ATOM 758 C CA . SER A 1 96 ? -1.479 7.470 7.344 1.00 98.25 96 SER A CA 1
ATOM 759 C C . SER A 1 96 ? -0.027 7.069 7.636 1.00 98.25 96 SER A C 1
ATOM 761 O O . SER A 1 96 ? 0.233 6.427 8.655 1.00 98.25 96 SER A O 1
ATOM 763 N N . PRO A 1 97 ? 0.960 7.452 6.809 1.00 98.31 97 PRO A N 1
ATOM 764 C CA . PRO A 1 97 ? 2.372 7.302 7.145 1.00 98.31 97 PRO A CA 1
ATOM 765 C C . PRO A 1 97 ? 2.703 8.014 8.451 1.00 98.31 97 PRO A C 1
ATOM 767 O O . PRO A 1 97 ? 2.315 9.166 8.676 1.00 98.31 97 PRO A O 1
ATOM 770 N N . HIS A 1 98 ? 3.463 7.346 9.314 1.00 98.44 98 HIS A N 1
ATOM 771 C CA . HIS A 1 98 ? 3.868 7.934 10.579 1.00 98.44 98 HIS A CA 1
ATOM 772 C C . HIS A 1 98 ? 4.643 9.252 10.354 1.00 98.44 98 HIS A C 1
ATOM 774 O O . HIS A 1 98 ? 5.514 9.305 9.481 1.00 98.44 98 HIS A O 1
ATOM 780 N N . PRO A 1 99 ? 4.416 10.317 11.151 1.00 97.81 99 PRO A N 1
ATOM 781 C CA . PRO A 1 99 ? 5.048 11.619 10.916 1.00 97.81 99 PRO A CA 1
ATOM 782 C C . PRO A 1 99 ? 6.580 11.601 10.867 1.00 97.81 99 PRO A C 1
ATOM 784 O O . PRO A 1 99 ? 7.171 12.374 10.117 1.00 97.81 99 PRO A O 1
ATOM 787 N N . ASN A 1 100 ? 7.236 10.690 11.594 1.00 97.62 100 ASN A N 1
ATOM 788 C CA . ASN A 1 100 ? 8.694 10.529 11.499 1.00 97.62 100 ASN A CA 1
ATOM 789 C C . ASN A 1 100 ? 9.146 10.013 10.123 1.00 97.62 100 ASN A C 1
ATOM 791 O O . ASN A 1 100 ? 10.218 10.403 9.676 1.00 97.62 100 ASN A O 1
ATOM 795 N N . ILE A 1 101 ? 8.336 9.204 9.431 1.00 97.25 101 ILE A N 1
ATOM 796 C CA . ILE A 1 101 ? 8.629 8.771 8.058 1.00 97.25 101 ILE A CA 1
ATOM 797 C C . ILE A 1 101 ? 8.527 9.964 7.108 1.00 97.25 101 ILE A C 1
ATOM 799 O O . ILE A 1 101 ? 9.466 10.243 6.370 1.00 97.25 101 ILE A O 1
ATOM 803 N N . ARG A 1 102 ? 7.444 10.745 7.188 1.00 96.44 102 ARG A N 1
ATOM 804 C CA . ARG A 1 102 ? 7.296 11.981 6.395 1.00 96.44 102 ARG A CA 1
ATOM 805 C C . ARG A 1 102 ? 8.424 12.977 6.640 1.00 96.44 102 ARG A C 1
ATOM 807 O O . ARG A 1 102 ? 8.906 13.598 5.702 1.00 96.44 102 ARG A O 1
ATOM 814 N N . LYS A 1 103 ? 8.852 13.118 7.897 1.00 96.88 103 LYS A N 1
ATOM 815 C CA . LYS A 1 103 ? 9.985 13.970 8.268 1.00 96.88 103 LYS A CA 1
ATOM 816 C C . LYS A 1 103 ? 11.308 13.440 7.714 1.00 96.88 103 LYS A C 1
ATOM 818 O O . LYS A 1 103 ? 12.153 14.250 7.354 1.00 96.88 103 LYS A O 1
ATOM 823 N N . ALA A 1 104 ? 11.488 12.120 7.656 1.00 96.50 104 ALA A N 1
ATOM 824 C CA . ALA A 1 104 ? 12.679 11.518 7.072 1.00 96.50 104 ALA A CA 1
ATOM 825 C C . ALA A 1 104 ? 12.750 11.801 5.565 1.00 96.50 104 ALA A C 1
ATOM 827 O O . ALA A 1 104 ? 13.777 12.278 5.104 1.00 96.50 104 ALA A O 1
ATOM 828 N N . PHE A 1 105 ? 11.663 11.602 4.813 1.00 96.12 105 PHE A N 1
ATOM 829 C CA . PHE A 1 105 ? 11.589 11.902 3.374 1.00 96.12 105 PHE A CA 1
ATOM 830 C C . PHE A 1 105 ? 11.302 13.391 3.097 1.00 96.12 105 PHE A C 1
ATOM 832 O O . PHE A 1 105 ? 10.266 13.753 2.537 1.00 96.12 105 PHE A O 1
ATOM 839 N N . SER A 1 106 ? 12.214 14.274 3.508 1.00 94.25 106 SER A N 1
ATOM 840 C CA . SER A 1 106 ? 12.042 15.736 3.436 1.00 94.25 106 SER A CA 1
ATOM 841 C C . SER A 1 106 ? 12.799 16.405 2.284 1.00 94.25 106 SER A C 1
ATOM 843 O O . SER A 1 106 ? 12.437 17.507 1.856 1.00 94.25 106 SER A O 1
ATOM 845 N N . LYS A 1 107 ? 13.844 15.762 1.756 1.00 95.44 107 LYS A N 1
ATOM 846 C CA . LYS A 1 107 ? 14.761 16.369 0.786 1.00 95.44 107 LYS A CA 1
ATOM 847 C C . LYS A 1 107 ? 14.276 16.141 -0.637 1.00 95.44 107 LYS A C 1
ATOM 849 O O . LYS A 1 107 ? 14.302 15.012 -1.122 1.00 95.44 107 LYS A O 1
ATOM 854 N N . LYS A 1 108 ? 13.881 17.212 -1.333 1.00 96.12 108 LYS A N 1
ATOM 855 C CA . LYS A 1 108 ? 13.512 17.132 -2.755 1.00 96.12 108 LYS A CA 1
ATOM 856 C C . LYS A 1 108 ? 14.673 16.591 -3.592 1.00 96.12 108 LYS A C 1
ATOM 858 O O . LYS A 1 108 ? 15.816 17.027 -3.444 1.00 96.12 108 LYS A O 1
ATOM 863 N N . SER A 1 109 ? 14.360 15.677 -4.501 1.00 92.81 109 SER A N 1
ATOM 864 C CA . SER A 1 109 ? 15.291 15.092 -5.465 1.00 92.81 109 SER A CA 1
ATOM 865 C C . SER A 1 109 ? 14.664 15.105 -6.858 1.00 92.81 109 SER A C 1
ATOM 867 O O . SER A 1 109 ? 13.451 15.028 -7.000 1.00 92.81 109 SER A O 1
ATOM 869 N N . GLY A 1 110 ? 15.493 15.191 -7.897 1.00 88.31 110 GLY A N 1
ATOM 870 C CA . GLY A 1 110 ? 15.075 14.940 -9.283 1.00 88.31 110 GLY A CA 1
ATOM 871 C C . GLY A 1 110 ? 15.439 13.538 -9.778 1.00 88.31 110 GLY A C 1
ATOM 872 O O . GLY A 1 110 ? 15.224 13.228 -10.943 1.00 88.31 110 GLY A O 1
ATOM 873 N N . LYS A 1 111 ? 16.063 12.716 -8.926 1.00 85.62 111 LYS A N 1
ATOM 874 C CA . LYS A 1 111 ? 16.579 11.389 -9.277 1.00 85.62 111 LYS A CA 1
ATOM 875 C C . LYS A 1 111 ? 15.974 10.349 -8.328 1.00 85.62 111 LYS A C 1
ATOM 877 O O . LYS A 1 111 ? 16.395 10.319 -7.167 1.00 85.62 111 LYS A O 1
ATOM 882 N N . PRO A 1 112 ? 14.992 9.548 -8.771 1.00 87.75 112 PRO A N 1
ATOM 883 C CA . PRO A 1 112 ? 14.529 8.398 -8.001 1.00 87.75 112 PRO A CA 1
ATOM 884 C C . PRO A 1 112 ? 15.640 7.340 -7.918 1.00 87.75 112 PRO A C 1
ATOM 886 O O . PRO A 1 112 ? 16.488 7.238 -8.805 1.00 87.75 112 PRO A O 1
ATOM 889 N N . SER A 1 113 ? 15.642 6.575 -6.830 1.00 90.38 113 SER A N 1
ATOM 890 C CA . SER A 1 113 ? 16.496 5.397 -6.651 1.00 90.38 113 SER A CA 1
ATOM 891 C C . SER A 1 113 ? 15.764 4.409 -5.755 1.00 90.38 113 SER A C 1
ATOM 893 O O . SER A 1 113 ? 15.737 4.586 -4.535 1.00 90.38 113 SER A O 1
ATOM 895 N N . HIS A 1 114 ? 15.172 3.363 -6.334 1.00 84.25 114 HIS A N 1
ATOM 896 C CA . HIS A 1 114 ? 14.498 2.315 -5.550 1.00 84.25 114 HIS A CA 1
ATOM 897 C C . HIS A 1 114 ? 15.460 1.625 -4.567 1.00 84.25 114 HIS A C 1
ATOM 899 O O . HIS A 1 114 ? 15.045 1.187 -3.502 1.00 84.25 114 HIS A O 1
ATOM 905 N N . LYS A 1 115 ? 16.765 1.589 -4.876 1.00 86.06 115 LYS A N 1
ATOM 906 C CA . LYS A 1 115 ? 17.805 1.010 -4.004 1.00 86.06 115 LYS A CA 1
ATOM 907 C C . LYS A 1 115 ? 18.042 1.785 -2.715 1.00 86.06 115 LYS A C 1
ATOM 909 O O . LYS A 1 115 ? 18.506 1.210 -1.737 1.00 86.06 115 LYS A O 1
ATOM 914 N N . SER A 1 116 ? 17.812 3.093 -2.742 1.00 88.94 116 SER A N 1
ATOM 915 C CA . SER A 1 116 ? 17.994 3.968 -1.578 1.00 88.94 116 SER A CA 1
ATOM 916 C C . SER A 1 116 ? 16.671 4.313 -0.898 1.00 88.94 116 SER A C 1
ATOM 918 O O . SER A 1 116 ? 16.685 4.931 0.161 1.00 88.94 116 SER A O 1
ATOM 920 N N . GLY A 1 117 ? 15.552 3.923 -1.507 1.00 95.25 117 GLY A N 1
ATOM 921 C CA . GLY A 1 117 ? 14.222 4.339 -1.109 1.00 95.25 117 GLY A CA 1
ATOM 922 C C . GLY A 1 117 ? 13.909 5.783 -1.514 1.00 95.25 117 GLY A C 1
ATOM 923 O O . GLY A 1 117 ? 14.756 6.677 -1.441 1.00 95.25 117 GLY A O 1
ATOM 924 N N . TYR A 1 118 ? 12.671 6.041 -1.924 1.00 97.56 118 TYR A N 1
ATOM 925 C CA . TYR A 1 118 ? 12.171 7.402 -2.131 1.00 97.56 118 TYR A CA 1
ATOM 926 C C . TYR A 1 118 ? 10.672 7.503 -1.851 1.00 97.56 118 TYR A C 1
ATOM 928 O O . TYR A 1 118 ? 9.948 6.510 -1.853 1.00 97.56 118 TYR A O 1
ATOM 936 N N . MET A 1 119 ? 10.212 8.730 -1.626 1.00 98.12 119 MET A N 1
ATOM 937 C CA . MET A 1 119 ? 8.802 9.086 -1.561 1.00 98.12 119 MET A CA 1
ATOM 938 C C . MET A 1 119 ? 8.446 9.913 -2.794 1.00 98.12 119 MET A C 1
ATOM 940 O O . MET A 1 119 ? 9.103 10.911 -3.089 1.00 98.12 119 MET A O 1
ATOM 944 N N . LEU A 1 120 ? 7.392 9.525 -3.495 1.00 97.88 120 LEU A N 1
ATOM 945 C CA . LEU A 1 120 ? 6.809 10.255 -4.607 1.00 97.88 120 LEU A CA 1
ATOM 946 C C . LEU A 1 120 ? 5.467 10.850 -4.181 1.00 97.88 120 LEU A C 1
ATOM 948 O O . LEU A 1 120 ? 4.627 10.168 -3.599 1.00 97.88 120 LEU A O 1
ATOM 952 N N . LYS A 1 121 ? 5.260 12.130 -4.478 1.00 98.25 121 LYS A N 1
ATOM 953 C CA . LYS A 1 121 ? 3.976 12.815 -4.313 1.00 98.25 121 LYS A CA 1
ATOM 954 C C . LYS A 1 121 ? 3.416 13.163 -5.674 1.00 98.25 121 LYS A C 1
ATOM 956 O O . LYS A 1 121 ? 4.122 13.744 -6.491 1.00 98.25 121 LYS A O 1
ATOM 961 N N . THR A 1 122 ? 2.159 12.819 -5.904 1.00 98.25 122 THR A N 1
ATOM 962 C CA . THR A 1 122 ? 1.450 13.116 -7.153 1.00 98.25 122 THR A CA 1
ATOM 963 C C . THR A 1 122 ? -0.049 13.262 -6.891 1.00 98.25 122 THR A C 1
ATOM 965 O O . THR A 1 122 ? -0.535 12.984 -5.789 1.00 98.25 122 THR A O 1
ATOM 968 N N . ALA A 1 123 ? -0.783 13.721 -7.895 1.00 98.19 123 ALA A N 1
ATOM 969 C CA . ALA A 1 123 ? -2.234 13.721 -7.927 1.00 98.19 123 ALA A CA 1
ATOM 970 C C . ALA A 1 123 ? -2.696 13.054 -9.225 1.00 98.19 123 ALA A C 1
ATOM 972 O O . ALA A 1 123 ? -2.121 13.321 -10.275 1.00 98.19 123 ALA A O 1
ATOM 973 N N . ILE A 1 124 ? -3.713 12.193 -9.144 1.00 97.81 124 ILE A N 1
ATOM 974 C CA . ILE A 1 124 ? -4.193 11.406 -10.286 1.00 97.81 124 ILE A CA 1
ATOM 975 C C . ILE A 1 124 ? -5.709 11.543 -10.470 1.00 97.81 124 ILE A C 1
ATOM 977 O O . ILE A 1 124 ? -6.510 11.160 -9.610 1.00 97.81 124 ILE A O 1
ATOM 981 N N . ASN A 1 125 ? -6.120 12.123 -11.591 1.00 97.88 125 ASN A N 1
ATOM 982 C CA . ASN A 1 125 ? -7.520 12.293 -11.969 1.00 97.88 125 ASN A CA 1
ATOM 983 C C . ASN A 1 125 ? -8.066 11.037 -12.660 1.00 97.88 125 ASN A C 1
ATOM 985 O O . ASN A 1 125 ? -7.316 10.172 -13.107 1.00 97.88 125 ASN A O 1
ATOM 989 N N . ASN A 1 126 ? -9.393 10.929 -12.761 1.00 98.00 126 ASN A N 1
ATOM 990 C CA . ASN A 1 126 ? -10.019 9.842 -13.516 1.00 98.00 126 ASN A CA 1
ATOM 991 C C . ASN A 1 126 ? -9.532 9.852 -14.975 1.00 98.00 126 ASN A C 1
ATOM 993 O O . ASN A 1 126 ? -9.553 10.891 -15.634 1.00 98.00 126 ASN A O 1
ATOM 997 N N . GLY A 1 127 ? -9.115 8.686 -15.467 1.00 98.00 127 GLY A N 1
ATOM 998 C CA . GLY A 1 127 ? -8.529 8.500 -16.794 1.00 98.00 127 GLY A CA 1
ATOM 999 C C . GLY A 1 127 ? -7.011 8.701 -16.857 1.00 98.00 127 GLY A C 1
ATOM 1000 O O . GLY A 1 127 ? -6.422 8.447 -17.905 1.00 98.00 127 GLY A O 1
ATOM 1001 N N . GLU A 1 128 ? -6.365 9.123 -15.768 1.00 98.25 128 GLU A N 1
ATOM 1002 C CA . GLU A 1 128 ? -4.909 9.274 -15.710 1.00 98.25 128 GLU A CA 1
ATOM 1003 C C . GLU A 1 128 ? -4.218 8.012 -15.171 1.00 98.25 128 GLU A C 1
ATOM 1005 O O . GLU A 1 128 ? -4.792 7.198 -14.437 1.00 98.25 128 GLU A O 1
ATOM 1010 N N . SER A 1 129 ? -2.942 7.873 -15.534 1.00 98.38 129 SER A N 1
ATOM 1011 C CA . SER A 1 129 ? -2.049 6.811 -15.078 1.00 98.38 129 SER A CA 1
ATOM 1012 C C . SER A 1 129 ? -0.636 7.340 -14.855 1.00 98.38 129 SER A C 1
ATOM 1014 O O . SER A 1 129 ? -0.178 8.205 -15.601 1.00 98.38 129 SER A O 1
ATOM 1016 N N . ILE A 1 130 ? 0.072 6.749 -13.900 1.00 98.56 130 ILE A N 1
ATOM 1017 C CA . ILE A 1 130 ? 1.510 6.915 -13.690 1.00 98.56 130 ILE A CA 1
ATOM 1018 C C . ILE A 1 130 ? 2.166 5.536 -13.613 1.00 98.56 130 ILE A C 1
ATOM 1020 O O . ILE A 1 130 ? 1.656 4.615 -12.972 1.00 98.56 130 ILE A O 1
ATOM 1024 N N . ASN A 1 131 ? 3.295 5.384 -14.292 1.00 98.50 131 ASN A N 1
ATOM 1025 C CA . ASN A 1 131 ? 4.147 4.209 -14.233 1.00 98.50 131 ASN A CA 1
ATOM 1026 C C . ASN A 1 131 ? 5.340 4.518 -13.328 1.00 98.50 131 ASN A C 1
ATOM 1028 O O . ASN A 1 131 ? 6.147 5.390 -13.637 1.00 98.50 131 ASN A O 1
ATOM 1032 N N . VAL A 1 132 ? 5.452 3.794 -12.220 1.00 98.25 132 VAL A N 1
ATOM 1033 C CA . VAL A 1 132 ? 6.537 3.916 -11.249 1.00 98.25 132 VAL A CA 1
ATOM 1034 C C . VAL A 1 132 ? 7.430 2.689 -11.374 1.00 98.25 132 VAL A C 1
ATOM 1036 O O . VAL A 1 132 ? 7.166 1.638 -10.792 1.00 98.25 132 VAL A O 1
ATOM 1039 N N . GLY A 1 133 ? 8.485 2.795 -12.177 1.00 97.19 133 GLY A N 1
ATOM 1040 C CA . GLY A 1 133 ? 9.494 1.748 -12.302 1.00 97.19 133 GLY A CA 1
ATOM 1041 C C . GLY A 1 133 ? 9.006 0.444 -12.936 1.00 97.19 133 GLY A C 1
ATOM 1042 O O . GLY A 1 133 ? 9.693 -0.563 -12.803 1.00 97.19 133 GLY A O 1
ATOM 1043 N N . GLY A 1 134 ? 7.859 0.446 -13.619 1.00 98.12 134 GLY A N 1
ATOM 1044 C CA . GLY A 1 134 ? 7.158 -0.733 -14.140 1.00 98.12 134 GLY A CA 1
ATOM 1045 C C . GLY A 1 134 ? 5.896 -1.103 -13.348 1.00 98.12 134 GLY A C 1
ATOM 1046 O O . GLY A 1 134 ? 5.110 -1.923 -13.818 1.00 98.12 134 GLY A O 1
ATOM 1047 N N . TYR A 1 135 ? 5.670 -0.492 -12.180 1.00 98.50 135 TYR A N 1
ATOM 1048 C CA . TYR A 1 135 ? 4.428 -0.614 -11.418 1.00 98.50 135 TYR A CA 1
ATOM 1049 C C . TYR A 1 135 ? 3.433 0.461 -11.863 1.00 98.50 135 TYR A C 1
ATOM 1051 O O . TYR A 1 135 ? 3.690 1.657 -11.713 1.00 98.50 135 TYR A O 1
ATOM 1059 N N . ILE A 1 136 ? 2.290 0.059 -12.409 1.00 98.69 136 ILE A N 1
ATOM 1060 C CA . ILE A 1 136 ? 1.309 0.994 -12.968 1.00 98.69 136 ILE A CA 1
ATOM 1061 C C . ILE A 1 136 ? 0.275 1.345 -11.902 1.00 98.69 136 ILE A C 1
ATOM 1063 O O . ILE A 1 136 ? -0.262 0.466 -11.229 1.00 98.69 136 ILE A O 1
ATOM 1067 N N . ILE A 1 137 ? -0.035 2.633 -11.780 1.00 98.75 137 ILE A N 1
ATOM 1068 C CA . ILE A 1 137 ? -1.088 3.175 -10.921 1.00 98.75 137 ILE A CA 1
ATOM 1069 C C . ILE A 1 137 ? -2.008 4.000 -11.811 1.00 98.75 137 ILE A C 1
ATOM 1071 O O . ILE A 1 137 ? -1.546 4.890 -12.522 1.00 98.75 137 ILE A O 1
ATOM 1075 N N . ARG A 1 138 ? -3.307 3.718 -11.787 1.00 98.56 138 ARG A N 1
ATOM 1076 C CA . ARG A 1 138 ? -4.307 4.443 -12.580 1.00 98.56 138 ARG A CA 1
ATOM 1077 C C . ARG A 1 138 ? -5.572 4.687 -11.781 1.00 98.56 138 ARG A C 1
ATOM 1079 O O . ARG A 1 138 ? -5.843 3.968 -10.817 1.00 98.56 138 ARG A O 1
ATOM 1086 N N . ARG A 1 139 ? -6.346 5.686 -12.197 1.00 98.56 139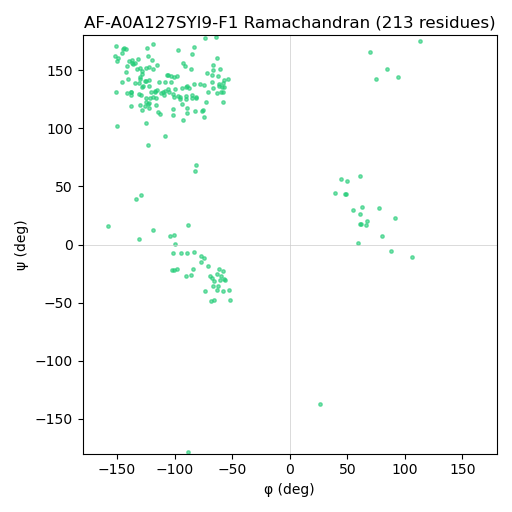 ARG A N 1
ATOM 1087 C CA . ARG A 1 139 ? -7.634 6.002 -11.581 1.00 98.56 139 ARG A CA 1
ATOM 1088 C C . ARG A 1 139 ? -8.761 5.930 -12.600 1.00 98.56 139 ARG A C 1
ATOM 1090 O O . ARG A 1 139 ? -8.708 6.596 -13.628 1.00 98.56 139 ARG A O 1
ATOM 1097 N N . GLU A 1 140 ? -9.792 5.154 -12.293 1.00 98.44 140 GLU A N 1
ATOM 1098 C CA . GLU A 1 140 ? -11.004 5.019 -13.110 1.00 98.44 140 GLU A CA 1
ATOM 1099 C C . GLU A 1 140 ? -12.224 5.003 -12.202 1.00 98.44 140 GLU A C 1
ATOM 1101 O O . GLU A 1 140 ? -12.227 4.266 -11.223 1.00 98.44 140 GLU A O 1
ATOM 1106 N N . ASP A 1 141 ? -13.244 5.804 -12.517 1.00 97.88 141 ASP A N 1
ATOM 1107 C CA . ASP A 1 141 ? -14.489 5.890 -11.738 1.00 97.88 141 ASP A CA 1
ATOM 1108 C C . ASP A 1 141 ? -14.249 6.053 -10.227 1.00 97.88 141 ASP A C 1
ATOM 1110 O O . ASP A 1 141 ? -14.868 5.392 -9.394 1.00 97.88 141 ASP A O 1
ATOM 1114 N N . ASP A 1 142 ? -13.291 6.917 -9.878 1.00 98.38 142 ASP A N 1
ATOM 1115 C CA . ASP A 1 142 ? -12.851 7.176 -8.506 1.00 98.38 142 ASP A CA 1
ATOM 1116 C C . ASP A 1 142 ? -12.261 5.958 -7.779 1.00 98.38 142 ASP A C 1
ATOM 1118 O O . ASP A 1 142 ? -12.104 5.970 -6.564 1.00 98.38 142 ASP A O 1
ATOM 1122 N N . ILE A 1 143 ? -11.859 4.919 -8.504 1.00 98.69 143 ILE A N 1
ATOM 1123 C CA . ILE A 1 143 ? -11.162 3.744 -7.979 1.00 98.69 143 ILE A CA 1
ATOM 1124 C C . ILE A 1 143 ? -9.690 3.832 -8.368 1.00 98.69 143 ILE A C 1
ATOM 1126 O O . ILE A 1 143 ? -9.357 4.024 -9.540 1.00 98.69 143 ILE A O 1
ATOM 1130 N N . ILE A 1 144 ? -8.795 3.636 -7.398 1.00 98.75 144 ILE A N 1
ATOM 1131 C CA . ILE A 1 144 ? -7.371 3.450 -7.682 1.00 98.75 144 ILE A CA 1
ATOM 1132 C C . ILE A 1 144 ? -7.132 1.982 -8.004 1.00 98.75 144 ILE A C 1
ATOM 1134 O O . ILE A 1 144 ? -7.496 1.088 -7.236 1.00 98.75 144 ILE A O 1
ATOM 1138 N N . ILE A 1 145 ? -6.518 1.748 -9.158 1.00 98.81 145 ILE A N 1
ATOM 1139 C CA . ILE A 1 145 ? -6.194 0.430 -9.684 1.00 98.81 145 ILE A CA 1
ATOM 1140 C C . ILE A 1 145 ? -4.688 0.369 -9.874 1.00 98.81 145 ILE A C 1
ATOM 1142 O O . ILE A 1 145 ? -4.094 1.266 -10.477 1.00 98.81 145 ILE A O 1
ATOM 1146 N N . THR A 1 146 ? -4.073 -0.697 -9.383 1.00 98.75 146 THR A N 1
ATOM 1147 C CA . THR A 1 146 ? -2.641 -0.920 -9.542 1.00 98.75 146 THR A CA 1
ATOM 1148 C C . THR A 1 146 ? -2.358 -2.199 -10.305 1.00 98.75 146 THR A C 1
ATOM 1150 O O . THR A 1 146 ? -3.153 -3.136 -10.259 1.00 98.75 146 THR A O 1
ATOM 1153 N N . ASP A 1 147 ? -1.236 -2.229 -11.018 1.00 98.50 147 ASP A N 1
ATOM 1154 C CA . ASP A 1 147 ? -0.771 -3.381 -11.785 1.00 98.50 147 ASP A CA 1
ATOM 1155 C C . ASP A 1 147 ? 0.737 -3.567 -11.595 1.00 98.50 147 ASP A C 1
ATOM 1157 O O . ASP A 1 147 ? 1.537 -2.693 -11.939 1.00 98.50 147 ASP A O 1
ATOM 1161 N N . ARG A 1 148 ? 1.119 -4.727 -11.051 1.00 98.00 148 ARG A N 1
ATOM 1162 C CA . ARG A 1 148 ? 2.519 -5.117 -10.830 1.00 98.00 148 ARG A CA 1
ATOM 1163 C C . ARG A 1 148 ? 3.057 -6.132 -11.831 1.00 98.00 148 ARG A C 1
ATOM 1165 O O . ARG A 1 148 ? 4.155 -6.638 -11.625 1.00 98.00 148 ARG A O 1
ATOM 1172 N N . THR A 1 149 ? 2.315 -6.465 -12.886 1.00 97.62 149 THR A N 1
ATOM 1173 C CA . THR A 1 149 ? 2.644 -7.564 -13.814 1.00 97.62 149 THR A CA 1
ATOM 1174 C C . THR A 1 149 ? 4.066 -7.471 -14.369 1.00 97.62 149 THR A C 1
ATOM 1176 O O . THR A 1 149 ? 4.743 -8.487 -14.490 1.00 97.62 149 THR A O 1
ATOM 1179 N N . ALA A 1 150 ? 4.545 -6.262 -14.681 1.00 97.81 150 ALA A N 1
ATOM 1180 C CA . ALA A 1 150 ? 5.885 -6.060 -15.236 1.00 97.81 150 ALA A CA 1
ATOM 1181 C C . ALA A 1 150 ? 7.019 -6.164 -14.199 1.00 97.81 150 ALA A C 1
ATOM 1183 O O . ALA A 1 150 ? 8.182 -6.273 -14.579 1.00 97.81 150 ALA A O 1
ATOM 1184 N N . VAL A 1 151 ? 6.690 -6.111 -12.907 1.00 97.69 151 VAL A N 1
ATOM 1185 C CA . VAL A 1 151 ? 7.642 -6.010 -11.790 1.00 97.69 151 VAL A CA 1
ATOM 1186 C C . VAL A 1 151 ? 7.298 -7.009 -10.690 1.00 97.69 151 VAL A C 1
ATOM 1188 O O . VAL A 1 151 ? 7.362 -6.716 -9.497 1.00 97.69 151 VAL A O 1
ATOM 1191 N N . PHE A 1 152 ? 6.878 -8.205 -11.084 1.00 97.50 152 PHE A N 1
ATOM 1192 C CA . PHE A 1 152 ? 6.568 -9.286 -10.165 1.00 97.50 152 PHE A CA 1
ATOM 1193 C C . PHE A 1 152 ? 6.953 -10.636 -10.766 1.00 97.50 152 PHE A C 1
ATOM 1195 O O . PHE A 1 152 ? 7.278 -10.738 -11.950 1.00 97.50 152 PHE A O 1
ATOM 1202 N N . ILE A 1 153 ? 6.942 -11.680 -9.938 1.00 95.69 153 ILE A N 1
ATOM 1203 C CA . ILE A 1 153 ? 7.220 -13.037 -10.403 1.00 95.69 153 ILE A CA 1
ATOM 1204 C C . ILE A 1 153 ? 6.171 -13.479 -11.430 1.00 95.69 153 ILE A C 1
ATOM 1206 O O . ILE A 1 153 ? 4.991 -13.134 -11.338 1.00 95.69 153 ILE A O 1
ATOM 1210 N N . ASN A 1 154 ? 6.599 -14.267 -12.415 1.00 92.81 154 ASN A N 1
ATOM 1211 C CA . ASN A 1 154 ? 5.720 -14.776 -13.465 1.00 92.81 154 ASN A CA 1
ATOM 1212 C C . ASN A 1 154 ? 4.942 -16.013 -12.982 1.00 92.81 154 ASN A C 1
ATOM 1214 O O . ASN A 1 154 ? 5.185 -17.132 -13.438 1.00 92.81 154 ASN A O 1
ATOM 1218 N N . ASP A 1 155 ? 4.022 -15.804 -12.040 1.00 92.00 155 ASP A N 1
ATOM 1219 C CA . ASP A 1 155 ? 3.126 -16.833 -11.510 1.00 92.00 155 ASP A CA 1
ATOM 1220 C C . ASP A 1 155 ? 1.671 -16.338 -11.520 1.00 92.00 155 ASP A C 1
ATOM 1222 O O . ASP A 1 155 ? 1.312 -15.343 -10.890 1.00 92.00 155 ASP A O 1
ATOM 1226 N N . LYS A 1 156 ? 0.818 -17.071 -12.244 1.00 89.19 156 LYS A N 1
ATOM 1227 C CA . LYS A 1 156 ? -0.601 -16.744 -12.443 1.00 89.19 156 LYS A CA 1
ATOM 1228 C C . LYS A 1 156 ? -1.470 -17.010 -11.216 1.00 89.19 156 LYS A C 1
ATOM 1230 O O . LYS A 1 156 ? -2.618 -16.580 -11.206 1.00 89.19 156 LYS A O 1
ATOM 1235 N N . ASN A 1 157 ? -0.949 -17.706 -10.207 1.00 94.62 157 ASN A N 1
ATOM 1236 C CA . ASN A 1 157 ? -1.667 -17.955 -8.959 1.00 94.62 157 ASN A CA 1
ATOM 1237 C C . ASN A 1 157 ? -1.671 -16.727 -8.038 1.00 94.62 157 ASN A C 1
ATOM 1239 O O . ASN A 1 157 ? -2.388 -16.715 -7.042 1.00 94.62 157 ASN A O 1
ATOM 1243 N N . TYR A 1 158 ? -0.886 -15.690 -8.345 1.00 95.50 158 TYR A N 1
ATOM 1244 C CA . TYR A 1 158 ? -0.853 -14.450 -7.578 1.00 95.50 158 TYR A CA 1
ATOM 1245 C C . TYR A 1 158 ? -1.710 -13.365 -8.213 1.00 95.50 158 TYR A C 1
ATOM 1247 O O . TYR A 1 158 ? -1.785 -13.214 -9.432 1.00 95.50 158 TYR A O 1
ATOM 1255 N N . ARG A 1 159 ? -2.336 -12.551 -7.363 1.00 95.25 159 ARG A N 1
ATOM 1256 C CA . ARG A 1 159 ? -3.039 -11.351 -7.814 1.00 95.25 159 ARG A CA 1
ATOM 1257 C C . ARG A 1 159 ? -2.015 -10.295 -8.223 1.00 95.25 159 ARG A C 1
ATOM 1259 O O . ARG A 1 159 ? -1.152 -9.909 -7.432 1.00 95.25 159 ARG A O 1
ATOM 1266 N N . LEU A 1 160 ? -2.114 -9.859 -9.473 1.00 96.88 160 LEU A N 1
ATOM 1267 C CA . LEU A 1 160 ? -1.245 -8.839 -10.070 1.00 96.88 160 LEU A CA 1
ATOM 1268 C C . LEU A 1 160 ? -1.912 -7.462 -10.115 1.00 96.88 160 LEU A C 1
ATOM 1270 O O . LEU A 1 160 ? -1.222 -6.450 -10.179 1.00 96.88 160 LEU A O 1
ATOM 1274 N N . ILE A 1 161 ? -3.245 -7.446 -10.063 1.00 97.62 161 ILE A N 1
ATOM 1275 C CA . ILE A 1 161 ? -4.064 -6.241 -10.053 1.00 97.62 161 ILE A CA 1
ATOM 1276 C C . ILE A 1 161 ? -4.695 -6.088 -8.677 1.00 97.62 161 ILE A C 1
ATOM 1278 O O . ILE A 1 161 ? -5.312 -7.034 -8.180 1.00 97.62 161 ILE A O 1
ATOM 1282 N N . ALA A 1 162 ? -4.594 -4.896 -8.099 1.00 97.62 162 ALA A N 1
ATOM 1283 C CA . ALA A 1 162 ? -5.298 -4.532 -6.876 1.00 97.62 162 ALA A CA 1
ATOM 1284 C C . ALA A 1 162 ? -6.175 -3.300 -7.110 1.00 97.62 162 ALA A C 1
ATOM 1286 O O . ALA A 1 162 ? -5.920 -2.497 -8.011 1.00 97.62 162 ALA A O 1
ATOM 1287 N N . LYS A 1 163 ? -7.254 -3.186 -6.331 1.00 98.12 163 LYS A N 1
ATOM 1288 C CA . LYS A 1 163 ? -8.238 -2.107 -6.452 1.00 98.12 163 LYS A CA 1
ATOM 1289 C C . LYS A 1 163 ? -8.696 -1.647 -5.080 1.00 98.12 163 LYS A C 1
ATOM 1291 O O . LYS A 1 163 ? -8.908 -2.472 -4.192 1.00 98.12 163 LYS A O 1
ATOM 1296 N N . THR A 1 164 ? -8.901 -0.348 -4.935 1.00 98.44 164 THR A N 1
ATOM 1297 C CA . THR A 1 164 ? -9.582 0.219 -3.768 1.00 98.44 164 THR A CA 1
ATOM 1298 C C . THR A 1 164 ? -11.102 0.153 -3.925 1.00 98.44 164 THR A C 1
ATOM 1300 O O . THR A 1 164 ? -11.609 -0.099 -5.020 1.00 98.44 164 THR A O 1
ATOM 1303 N N . PRO A 1 165 ? -11.865 0.444 -2.861 1.00 97.69 165 PRO A N 1
ATOM 1304 C CA . PRO A 1 165 ? -13.215 0.965 -3.006 1.00 97.69 165 PRO A CA 1
ATOM 1305 C C . PRO A 1 165 ? -13.181 2.348 -3.679 1.00 97.69 165 PRO A C 1
ATOM 1307 O O . PRO A 1 165 ? -12.111 2.897 -3.961 1.00 97.69 165 PRO A O 1
ATOM 1310 N N . VAL A 1 166 ? -14.360 2.930 -3.899 1.00 98.12 166 VAL A N 1
ATOM 1311 C CA . VAL A 1 166 ? -14.479 4.315 -4.371 1.00 98.12 166 VAL A CA 1
ATOM 1312 C C . VAL A 1 166 ? -13.785 5.259 -3.383 1.00 98.12 166 VAL A C 1
ATOM 1314 O O . VAL A 1 166 ? -14.118 5.289 -2.193 1.00 98.12 166 VAL A O 1
ATOM 1317 N N . VAL A 1 167 ? -12.820 6.012 -3.902 1.00 97.81 167 VAL A N 1
ATOM 1318 C CA . VAL A 1 167 ? -12.072 7.073 -3.231 1.00 97.81 167 VAL A CA 1
ATOM 1319 C C . VAL A 1 167 ? -12.963 8.301 -3.128 1.00 97.81 167 VAL A C 1
ATOM 1321 O O . VAL A 1 167 ? -13.381 8.879 -4.130 1.00 97.81 167 VAL A O 1
ATOM 1324 N N . LYS A 1 168 ? -13.281 8.687 -1.897 1.00 92.44 168 LYS A N 1
ATOM 1325 C CA . LYS A 1 168 ? -14.217 9.769 -1.581 1.00 92.44 168 LYS A CA 1
ATOM 1326 C C . LYS A 1 168 ? -13.515 11.114 -1.480 1.00 92.44 168 LYS A C 1
ATOM 1328 O O . LYS A 1 168 ? -14.146 12.149 -1.690 1.00 92.44 168 LYS A O 1
ATOM 1333 N N . GLU A 1 169 ? -12.231 11.118 -1.136 1.00 90.44 169 GLU A N 1
ATOM 1334 C CA . GLU A 1 169 ? -11.467 12.349 -0.9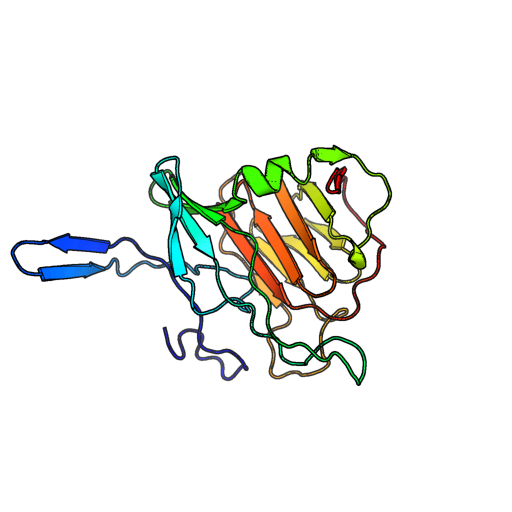82 1.00 90.44 169 GLU A CA 1
ATOM 1335 C C . GLU A 1 169 ? -10.602 12.618 -2.211 1.00 90.44 169 GLU A C 1
ATOM 1337 O O . GLU A 1 169 ? -10.061 11.699 -2.799 1.00 90.44 169 GLU A O 1
ATOM 1342 N N . GLY A 1 170 ? -10.442 13.884 -2.598 1.00 95.75 170 GLY A N 1
ATOM 1343 C CA . GLY A 1 170 ? -9.426 14.369 -3.544 1.00 95.75 170 GLY A CA 1
ATOM 1344 C C . GLY A 1 170 ? -8.878 13.383 -4.593 1.00 95.75 170 GLY A C 1
ATOM 1345 O O . GLY A 1 170 ? -9.600 12.666 -5.286 1.00 95.75 170 GLY A O 1
ATOM 1346 N N . ASN A 1 171 ? -7.564 13.426 -4.785 1.00 97.75 171 ASN A N 1
ATOM 1347 C CA . ASN A 1 171 ? -6.846 12.645 -5.791 1.00 97.75 171 ASN A CA 1
ATOM 1348 C C . ASN A 1 171 ? -5.359 12.467 -5.470 1.00 97.75 171 ASN A C 1
ATOM 1350 O O . ASN A 1 171 ? -4.573 12.133 -6.353 1.00 97.75 171 ASN A O 1
ATOM 1354 N N . ARG A 1 172 ? -4.959 12.730 -4.224 1.00 98.38 172 ARG A N 1
ATOM 1355 C CA . ARG A 1 172 ? -3.546 12.829 -3.852 1.00 98.38 172 ARG A CA 1
ATOM 1356 C C . ARG A 1 172 ? -2.998 11.463 -3.488 1.00 98.38 172 ARG A C 1
ATOM 1358 O O . ARG A 1 172 ? -3.600 10.761 -2.675 1.00 98.38 172 ARG A O 1
ATOM 1365 N N . LEU A 1 173 ? -1.819 11.153 -4.008 1.00 98.69 173 LEU A N 1
ATOM 1366 C CA . LEU A 1 173 ? -1.059 9.958 -3.671 1.00 98.69 173 LEU A CA 1
ATOM 1367 C C . LEU A 1 173 ? 0.271 10.348 -3.022 1.00 98.69 173 LEU A C 1
ATOM 1369 O O . LEU A 1 173 ? 1.006 11.195 -3.535 1.00 98.69 173 LEU A O 1
ATOM 1373 N N . GLU A 1 174 ? 0.585 9.702 -1.903 1.00 98.62 174 GLU A N 1
ATOM 1374 C CA . GLU A 1 174 ? 1.918 9.675 -1.297 1.00 98.62 174 GLU A CA 1
ATOM 1375 C C . GLU A 1 174 ? 2.437 8.237 -1.409 1.00 98.62 174 GLU A C 1
ATOM 1377 O O . GLU A 1 174 ? 1.858 7.316 -0.839 1.00 98.62 174 GLU A O 1
ATOM 1382 N N . ILE A 1 175 ? 3.471 8.028 -2.221 1.00 98.69 175 ILE A N 1
ATOM 1383 C CA . ILE A 1 175 ? 3.935 6.706 -2.648 1.00 98.69 175 ILE A CA 1
ATOM 1384 C C . ILE A 1 175 ? 5.347 6.490 -2.118 1.00 98.69 175 ILE A C 1
ATOM 1386 O O . ILE A 1 175 ? 6.248 7.246 -2.464 1.00 98.69 175 ILE A O 1
ATOM 1390 N N . TYR A 1 176 ? 5.556 5.464 -1.304 1.00 98.62 176 TYR A N 1
ATOM 1391 C CA . TYR A 1 176 ? 6.876 5.068 -0.820 1.00 98.62 176 TYR A CA 1
ATOM 1392 C C . TYR A 1 176 ? 7.369 3.884 -1.634 1.00 98.62 176 TYR A C 1
ATOM 1394 O O . TYR A 1 176 ? 6.665 2.885 -1.772 1.00 98.62 176 TYR A O 1
ATOM 1402 N N . VAL A 1 177 ? 8.569 4.014 -2.186 1.00 98.31 177 VAL A N 1
ATOM 1403 C CA . VAL A 1 177 ? 9.166 3.023 -3.076 1.00 98.31 177 VAL A CA 1
ATOM 1404 C C . VAL A 1 177 ? 10.486 2.570 -2.484 1.00 98.31 177 VAL A C 1
ATOM 1406 O O . VAL A 1 177 ? 11.385 3.384 -2.286 1.00 98.31 177 VAL A O 1
ATOM 1409 N N . ASP A 1 178 ? 10.595 1.270 -2.251 1.00 96.31 178 ASP A N 1
ATOM 1410 C CA . ASP A 1 178 ? 11.829 0.537 -1.983 1.00 96.31 178 ASP A CA 1
ATOM 1411 C C . ASP A 1 178 ? 12.013 -0.523 -3.088 1.00 96.31 178 ASP A C 1
ATOM 1413 O O . ASP A 1 178 ? 11.130 -0.753 -3.915 1.00 96.31 178 ASP A O 1
ATOM 1417 N N . SER A 1 179 ? 13.154 -1.201 -3.115 1.00 95.38 179 SER A N 1
ATOM 1418 C CA . SER A 1 179 ? 13.532 -2.171 -4.145 1.00 95.38 179 SER A CA 1
ATOM 1419 C C . SER A 1 179 ? 12.536 -3.311 -4.311 1.00 95.38 179 SER A C 1
ATOM 1421 O O . SER A 1 179 ? 12.416 -3.864 -5.405 1.00 95.38 179 SER A O 1
ATOM 1423 N N . ASN A 1 180 ? 11.847 -3.677 -3.229 1.00 97.19 180 ASN A N 1
ATOM 1424 C CA . ASN A 1 180 ? 10.937 -4.813 -3.216 1.00 97.19 180 ASN A CA 1
ATOM 1425 C C . ASN A 1 180 ? 9.555 -4.521 -2.628 1.00 97.19 180 ASN A C 1
ATOM 1427 O O . ASN A 1 180 ? 8.756 -5.448 -2.496 1.00 97.19 180 ASN A O 1
ATOM 1431 N N . LEU A 1 181 ? 9.265 -3.270 -2.268 1.00 97.94 181 LEU A N 1
ATOM 1432 C CA . LEU A 1 181 ? 7.976 -2.858 -1.718 1.00 97.94 181 LEU A CA 1
ATOM 1433 C C . LEU A 1 181 ? 7.595 -1.495 -2.280 1.00 97.94 181 LEU A C 1
ATOM 1435 O O . LEU A 1 181 ? 8.385 -0.555 -2.225 1.00 97.94 181 LEU A O 1
ATOM 1439 N N . ILE A 1 182 ? 6.368 -1.389 -2.773 1.00 98.56 182 ILE A N 1
ATOM 1440 C CA . ILE A 1 182 ? 5.734 -0.110 -3.072 1.00 98.56 182 ILE A CA 1
ATOM 1441 C C . ILE A 1 182 ? 4.499 0.045 -2.189 1.00 98.56 182 ILE A C 1
ATOM 1443 O O . ILE A 1 182 ? 3.692 -0.878 -2.082 1.00 98.56 182 ILE A O 1
ATOM 1447 N N . GLU A 1 183 ? 4.364 1.193 -1.532 1.00 98.81 183 GLU A N 1
ATOM 1448 C CA . GLU A 1 183 ? 3.238 1.519 -0.653 1.00 98.81 183 GLU A CA 1
ATOM 1449 C C . GLU A 1 183 ? 2.591 2.827 -1.098 1.00 98.81 183 GLU A C 1
ATOM 1451 O O . GLU A 1 183 ? 3.254 3.859 -1.165 1.00 98.81 183 GLU A O 1
ATOM 1456 N N . ILE A 1 184 ? 1.296 2.795 -1.400 1.00 98.81 184 ILE A N 1
ATOM 1457 C CA . ILE A 1 184 ? 0.544 3.923 -1.951 1.00 98.81 184 ILE A CA 1
ATOM 1458 C C . ILE A 1 184 ? -0.485 4.364 -0.926 1.00 98.81 184 ILE A C 1
ATOM 1460 O O . ILE A 1 184 ? -1.433 3.634 -0.650 1.00 98.81 184 ILE A O 1
ATOM 1464 N N . TYR A 1 185 ? -0.319 5.573 -0.403 1.00 98.81 185 TYR A N 1
ATOM 1465 C CA . TYR A 1 185 ? -1.232 6.197 0.544 1.00 98.81 185 TYR A CA 1
ATOM 1466 C C . TYR A 1 185 ? -2.117 7.200 -0.184 1.00 98.81 185 TYR A C 1
ATOM 1468 O O . TYR A 1 185 ? -1.654 8.249 -0.642 1.00 98.81 185 TYR A O 1
ATOM 1476 N N . ILE A 1 186 ? -3.402 6.877 -0.281 1.00 98.75 186 ILE A N 1
ATOM 1477 C CA . ILE A 1 186 ? -4.399 7.691 -0.976 1.00 98.75 186 ILE A CA 1
ATOM 1478 C C . ILE A 1 186 ? -5.007 8.663 0.029 1.00 98.75 186 ILE A C 1
ATOM 1480 O O . ILE A 1 186 ? -5.469 8.241 1.085 1.00 98.75 186 ILE A O 1
ATOM 1484 N N . ASN A 1 187 ? -4.964 9.962 -0.273 1.00 97.75 187 ASN A N 1
ATOM 1485 C CA . ASN A 1 187 ? -5.532 11.042 0.545 1.00 97.75 187 ASN A CA 1
ATOM 1486 C C . ASN A 1 187 ? -5.233 10.918 2.044 1.00 97.75 187 ASN A C 1
ATOM 1488 O O . ASN A 1 187 ? -6.136 10.895 2.871 1.00 97.75 187 ASN A O 1
ATOM 1492 N N . ASP A 1 188 ? -3.949 10.848 2.400 1.00 96.44 188 ASP A N 1
ATOM 1493 C CA . ASP A 1 188 ? -3.527 10.707 3.802 1.00 96.44 188 ASP A CA 1
ATOM 1494 C C . ASP A 1 188 ? -4.015 9.401 4.464 1.00 96.44 188 ASP A C 1
ATOM 1496 O O . ASP A 1 188 ? -4.238 9.337 5.669 1.00 96.44 188 ASP A O 1
ATOM 1500 N N . GLY A 1 189 ? -4.132 8.332 3.672 1.00 97.62 189 GLY A N 1
ATOM 1501 C CA . GLY A 1 189 ? -4.413 6.990 4.169 1.00 97.62 189 GLY A CA 1
ATOM 1502 C C . GLY A 1 189 ? -5.893 6.633 4.233 1.00 97.62 189 GLY A C 1
ATOM 1503 O O . GLY A 1 189 ? -6.230 5.733 4.993 1.00 97.62 189 GLY A O 1
ATOM 1504 N N . GLU A 1 190 ? -6.754 7.300 3.453 1.00 97.75 190 GLU A N 1
ATOM 1505 C CA . GLU A 1 190 ? -8.147 6.876 3.233 1.00 97.75 190 GLU A CA 1
ATOM 1506 C C . GLU A 1 190 ? -8.179 5.406 2.804 1.00 97.75 190 GLU A C 1
ATOM 1508 O O . GLU A 1 190 ? -8.882 4.585 3.387 1.00 97.75 190 GLU A O 1
ATOM 1513 N N . TYR A 1 191 ? -7.333 5.064 1.835 1.00 98.38 191 TYR A N 1
ATOM 1514 C CA . TYR A 1 191 ? -6.994 3.692 1.498 1.00 98.38 191 TYR A CA 1
ATOM 1515 C C . TYR A 1 191 ? -5.488 3.583 1.288 1.00 98.38 191 TYR A C 1
ATOM 1517 O O . TYR A 1 191 ? -4.812 4.559 0.945 1.00 98.38 191 TYR A O 1
ATOM 1525 N N . VAL A 1 192 ? -4.968 2.375 1.481 1.00 98.44 192 VAL A N 1
ATOM 1526 C CA . VAL A 1 192 ? -3.560 2.059 1.252 1.00 98.44 192 VAL A CA 1
ATOM 1527 C C . VAL A 1 192 ? -3.463 0.806 0.400 1.00 98.44 192 VAL A C 1
ATOM 1529 O O . VAL A 1 192 ? -4.233 -0.135 0.608 1.00 98.44 192 VAL A O 1
ATOM 1532 N N . LEU A 1 193 ? -2.533 0.800 -0.554 1.00 98.62 193 LEU A N 1
ATOM 1533 C CA . LEU A 1 193 ? -2.133 -0.405 -1.275 1.00 98.62 193 LEU A CA 1
ATOM 1534 C C . LEU A 1 193 ? -0.636 -0.620 -1.110 1.00 98.62 193 LEU A C 1
ATOM 1536 O O . LEU A 1 193 ? 0.159 0.222 -1.528 1.00 98.62 193 LEU A O 1
ATOM 1540 N N . SER A 1 194 ? -0.263 -1.763 -0.556 1.00 98.50 194 SER A N 1
ATOM 1541 C CA . SER A 1 194 ? 1.118 -2.210 -0.459 1.00 98.50 194 SER A CA 1
ATOM 1542 C C . SER A 1 194 ? 1.331 -3.477 -1.254 1.00 98.50 194 SER A C 1
ATOM 1544 O O . SER A 1 194 ? 0.650 -4.481 -1.037 1.00 98.50 194 SER A O 1
ATOM 1546 N N . SER A 1 195 ? 2.319 -3.439 -2.141 1.00 98.00 195 SER A N 1
ATOM 1547 C CA . SER A 1 195 ? 2.641 -4.560 -3.010 1.00 98.00 195 SER A CA 1
ATOM 1548 C C . SER A 1 195 ? 4.127 -4.872 -2.984 1.00 98.00 195 SER A C 1
ATOM 1550 O O . SER A 1 195 ? 4.976 -4.003 -3.191 1.00 98.00 195 SER A O 1
ATOM 1552 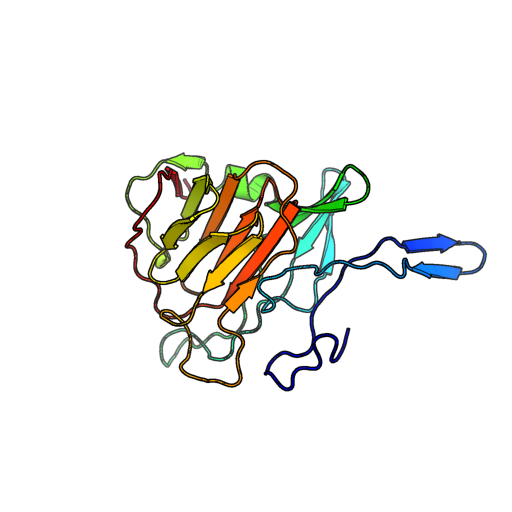N N . VAL A 1 196 ? 4.433 -6.145 -2.762 1.00 97.94 196 VAL A N 1
ATOM 1553 C CA . VAL A 1 196 ? 5.750 -6.708 -3.023 1.00 97.94 196 VAL A CA 1
ATOM 1554 C C . VAL A 1 196 ? 5.992 -6.689 -4.527 1.00 97.94 196 VAL A C 1
ATOM 1556 O O . VAL A 1 196 ? 5.124 -7.063 -5.323 1.00 97.94 196 VAL A O 1
ATOM 1559 N N . VAL A 1 197 ? 7.188 -6.256 -4.900 1.00 97.75 197 VAL A N 1
ATOM 1560 C CA . VAL A 1 197 ? 7.633 -6.099 -6.285 1.00 97.75 197 VAL A CA 1
ATOM 1561 C C . VAL A 1 197 ? 9.059 -6.622 -6.453 1.00 97.75 197 VAL A C 1
ATOM 1563 O O . VAL A 1 197 ? 9.827 -6.754 -5.499 1.00 97.75 197 VAL A O 1
ATOM 1566 N N . TYR A 1 198 ? 9.415 -6.944 -7.686 1.00 96.62 198 TYR A N 1
ATOM 1567 C CA . TYR A 1 198 ? 10.715 -7.448 -8.095 1.00 96.62 198 TYR A CA 1
ATOM 1568 C C . TYR A 1 198 ? 11.116 -6.757 -9.397 1.00 96.62 198 TYR A C 1
ATOM 1570 O O . TYR A 1 198 ? 10.355 -6.749 -10.358 1.00 96.62 198 TYR A O 1
ATOM 1578 N N . GLY A 1 199 ? 12.324 -6.192 -9.441 1.00 95.38 199 GLY A N 1
ATOM 1579 C CA . GLY A 1 199 ? 12.872 -5.630 -10.680 1.00 95.38 199 GLY A CA 1
ATOM 1580 C C . GLY A 1 199 ? 12.313 -4.262 -11.075 1.00 95.38 199 GLY A C 1
ATOM 1581 O O . GLY A 1 199 ? 12.248 -3.967 -12.266 1.00 95.38 199 GLY A O 1
ATOM 1582 N N . LEU A 1 200 ? 11.936 -3.424 -10.103 1.00 96.88 200 LEU A N 1
ATOM 1583 C CA . LEU A 1 200 ? 11.639 -2.016 -10.369 1.00 96.88 200 LEU A CA 1
ATOM 1584 C C . LEU A 1 200 ? 12.812 -1.328 -11.090 1.00 96.88 200 LEU A C 1
ATOM 1586 O O . LEU A 1 200 ? 13.982 -1.557 -10.777 1.00 96.88 200 LEU A O 1
ATOM 1590 N N . SER A 1 201 ? 12.490 -0.437 -12.025 1.00 96.50 201 SER A N 1
ATOM 1591 C CA . SER A 1 201 ? 13.443 0.525 -12.589 1.00 96.50 201 SER A CA 1
ATOM 1592 C C . SER A 1 201 ? 13.343 1.890 -11.898 1.00 96.50 201 SER A C 1
ATOM 1594 O O . SER A 1 201 ? 12.387 2.174 -11.181 1.00 96.50 201 SER A O 1
ATOM 1596 N N . ASP A 1 202 ? 14.319 2.765 -12.145 1.00 95.25 202 ASP A N 1
ATOM 1597 C CA . ASP A 1 202 ? 14.303 4.159 -11.671 1.00 95.25 202 ASP A CA 1
ATOM 1598 C C . ASP A 1 202 ? 13.598 5.114 -12.655 1.00 95.25 202 ASP A C 1
ATOM 1600 O O . ASP A 1 202 ? 13.789 6.327 -12.607 1.00 95.25 202 ASP A O 1
ATOM 1604 N N . ILE A 1 203 ? 12.806 4.584 -13.591 1.00 95.56 203 ILE A N 1
ATOM 1605 C CA . ILE A 1 203 ? 12.078 5.389 -14.576 1.00 95.56 203 ILE A CA 1
ATOM 1606 C C . ILE A 1 203 ? 10.653 5.600 -14.077 1.00 95.56 203 ILE A C 1
ATOM 1608 O O . ILE A 1 203 ? 9.957 4.640 -13.751 1.00 95.56 203 ILE A O 1
ATOM 1612 N N . ILE A 1 204 ? 10.222 6.858 -14.047 1.00 97.19 204 ILE A N 1
ATOM 1613 C CA . ILE A 1 204 ? 8.834 7.236 -13.793 1.00 97.19 204 ILE A CA 1
ATOM 1614 C C . ILE A 1 204 ? 8.298 7.893 -15.061 1.00 97.19 204 ILE A C 1
ATOM 1616 O O . ILE A 1 204 ? 8.977 8.740 -15.641 1.00 97.19 204 ILE A O 1
ATOM 1620 N N . ASP A 1 205 ? 7.108 7.485 -15.488 1.00 96.81 205 ASP A N 1
ATOM 1621 C CA . ASP A 1 205 ? 6.451 8.011 -16.684 1.00 96.81 205 ASP A CA 1
ATOM 1622 C C . ASP A 1 205 ? 4.973 8.319 -16.417 1.00 96.81 205 ASP A C 1
ATOM 1624 O O . ASP A 1 205 ? 4.275 7.549 -15.754 1.00 96.81 205 ASP A O 1
ATOM 1628 N N . GLY A 1 206 ? 4.501 9.440 -16.959 1.00 93.06 206 GLY A N 1
ATOM 1629 C CA . GLY A 1 206 ? 3.150 9.961 -16.752 1.00 93.06 206 GLY A CA 1
ATOM 1630 C C . GLY A 1 206 ? 2.969 10.806 -15.483 1.00 93.06 206 GLY A C 1
ATOM 1631 O O . GLY A 1 206 ? 3.638 10.615 -14.470 1.00 93.06 206 GLY A O 1
ATOM 1632 N N . GLY A 1 207 ? 2.016 11.740 -15.554 1.00 88.19 207 GLY A N 1
ATOM 1633 C CA . GLY A 1 207 ? 1.612 12.609 -14.445 1.00 88.19 207 GLY A CA 1
ATOM 1634 C C . GLY A 1 207 ? 2.648 13.658 -14.022 1.00 88.19 207 GLY A C 1
ATOM 1635 O O . GLY A 1 207 ? 3.823 13.610 -14.382 1.00 88.19 207 GLY A O 1
ATOM 1636 N N . GLU A 1 208 ? 2.199 14.629 -13.228 1.00 95.06 208 GLU A N 1
ATOM 1637 C CA . GLU A 1 208 ? 3.094 15.531 -12.498 1.00 95.06 208 GLU A CA 1
ATOM 1638 C C . GLU A 1 208 ? 3.437 14.924 -11.139 1.00 95.06 208 GLU A C 1
ATOM 1640 O O . GLU A 1 208 ? 2.564 14.404 -10.438 1.00 95.06 208 GLU A O 1
ATOM 1645 N N . TYR A 1 209 ? 4.704 14.993 -10.740 1.00 97.12 209 TYR A N 1
ATOM 1646 C CA . TYR A 1 209 ? 5.143 14.424 -9.474 1.00 97.12 209 TYR A CA 1
ATOM 1647 C C . TYR A 1 209 ? 6.322 15.176 -8.857 1.00 97.12 209 TYR A C 1
ATOM 1649 O O . TYR A 1 209 ? 7.108 15.842 -9.532 1.00 97.12 209 TYR A O 1
ATOM 1657 N N . GLU A 1 210 ? 6.472 15.009 -7.548 1.00 97.69 210 GLU A N 1
ATOM 1658 C CA . GLU A 1 210 ? 7.626 15.456 -6.776 1.00 97.69 210 GLU A CA 1
ATOM 1659 C C . GLU A 1 210 ? 8.262 14.261 -6.065 1.00 97.69 210 GLU A C 1
ATOM 1661 O O . GLU A 1 210 ? 7.560 13.437 -5.478 1.00 97.69 210 GLU A O 1
ATOM 1666 N N . ILE A 1 211 ? 9.593 14.175 -6.085 1.00 97.75 211 ILE A N 1
ATOM 1667 C CA . ILE A 1 211 ? 10.341 13.111 -5.407 1.00 97.75 211 ILE A CA 1
ATOM 1668 C C . ILE A 1 211 ? 11.049 13.684 -4.187 1.00 97.75 211 ILE A C 1
ATOM 1670 O O . ILE A 1 211 ? 11.650 14.760 -4.234 1.00 97.75 211 ILE A O 1
ATOM 1674 N N . PHE A 1 212 ? 11.031 12.912 -3.110 1.00 97.62 212 PHE A N 1
ATOM 1675 C CA . PHE A 1 212 ? 11.704 13.196 -1.860 1.00 97.62 212 PHE A CA 1
ATOM 1676 C C . PHE A 1 212 ? 12.513 11.977 -1.419 1.00 97.62 212 PHE A C 1
ATOM 1678 O O . PHE A 1 212 ? 12.084 10.836 -1.580 1.00 97.62 212 PHE A O 1
ATOM 1685 N N . VAL A 1 213 ? 13.684 12.218 -0.849 1.00 96.69 213 VAL A N 1
ATOM 1686 C CA . VAL A 1 213 ? 14.580 11.196 -0.297 1.00 96.69 213 VAL A CA 1
ATOM 1687 C C . VAL A 1 213 ? 14.878 11.517 1.164 1.00 96.69 213 VAL A C 1
ATOM 1689 O O . VAL A 1 213 ? 14.550 12.608 1.645 1.00 96.69 213 VAL A O 1
ATOM 1692 N N . THR A 1 214 ? 15.489 10.572 1.872 1.00 92.31 214 THR A N 1
ATOM 1693 C CA . THR A 1 214 ? 16.036 10.837 3.204 1.00 92.31 214 THR A CA 1
ATOM 1694 C C . THR A 1 214 ? 17.221 11.804 3.136 1.00 92.31 214 THR A C 1
ATOM 1696 O O . THR A 1 214 ? 17.862 11.912 2.087 1.00 92.31 214 THR A O 1
ATOM 1699 N N . GLU A 1 215 ? 17.485 12.542 4.220 1.00 76.56 215 GLU A N 1
ATOM 1700 C CA . GLU A 1 215 ? 18.580 13.533 4.287 1.00 76.56 215 GLU A CA 1
ATOM 1701 C C . GLU A 1 215 ? 19.957 12.981 3.886 1.00 76.56 215 GLU A C 1
ATOM 1703 O O . GLU A 1 215 ? 20.311 11.868 4.340 1.00 76.56 215 GLU A O 1
#

Secondary structure (DSSP, 8-state):
-TTTT-SS-S-----EE--EEEETTTTEEEE-S--EES-TT--EEEEEEEE-TTS-EEEEEEE--SS-BS-SSS-B--EEPPPEEEEEETTEEEEEEPHHHHHHS-EEESS--TTT-EEEEEE--TT-EEEETTEEEEEETTEEEEE-GGGS-S-TTS--EEE-S---S--EEEEEE-SSEEEEEETTTTEEEEEE-SS--S-EESS-EEEEE--

Radius of gyration: 17.49 Å; Cα contacts (8 Å, |Δi|>4): 503; chains: 1; bounding box: 46×37×50 Å